Protein AF-A0A925V214-F1 (afdb_monomer_lite)

Radius of gyration: 22.34 Å; chains: 1; bounding box: 70×52×56 Å

Sequence (332 aa):
MLALADVALADAARIIARREQAYRYPAAQTHGGGLTPETALANGTTYPYRVHTKTHLLTYWHNRHDEVAVILAGGVPQDPGRVSIRDAIAAIGEPLTIGWPLLEPLSGVVTIAGVGVLEPPATDFALDDARGTFDVTGLLTAGDRDIAVSGTIARTDVRATTARAGLTLVEPANPTAQGVLASVFPALEWGLLLEPDAEQGTLVLAHDLDEDAVVDHDAVTRTELVADGDTFTSSAVTFDIPVALASGGAPVAVTLRDVVFSGAVVAGGFDTAVDASGAIELVDLVDALQVLAGFDEDGALAALAGLLEFDPDAPPDTVPFVASFATEAAGG

Secondary structure (DSSP, 8-state):
-HHHHHHHHHHHHHHHHHHHHT----S------SSSGGG----TTTTTSGGG-HHHHHHHHHHHHHHHHHHHTT--SS-TT--EEE--EE-TTPPEEEE--S-SSEEEEEEETTTEEE-TT--EE--TT--EEEEEEEEEEETTEEEEEEEEEEE-S-EEEE-GGGEEEEESS-HHHHHHHHHHPPEEEEEEEE-TT-SEEEEEEEEETTSSS---GGG-EEEEEEEETTEEEEPPEEEEEEEEE-TTSPEEEEEEEEEEEEEEEETTEEEEEEEEEEEEEHHHHHHHHHHHH---HHHHHHHHHHHHT--TTS--SEEEEEEEEE-EEPP-

pLDDT: mean 78.37, std 21.29, range [30.45, 98.31]

Structure (mmCIF, N/CA/C/O backbone):
data_AF-A0A925V214-F1
#
_entry.id   AF-A0A925V214-F1
#
loop_
_atom_site.group_PDB
_atom_site.id
_atom_site.type_symbol
_atom_site.label_atom_id
_atom_site.label_alt_id
_atom_site.label_comp_id
_atom_site.label_asym_id
_atom_site.label_entity_id
_atom_site.label_seq_id
_atom_site.pdbx_PDB_ins_code
_atom_site.Cartn_x
_atom_site.Cartn_y
_atom_site.Cartn_z
_atom_site.occupancy
_atom_site.B_iso_or_equiv
_atom_site.auth_seq_id
_atom_site.auth_comp_id
_atom_site.auth_asym_id
_atom_site.auth_atom_id
_atom_site.pdbx_PDB_model_num
ATOM 1 N N . MET A 1 1 ? 15.414 16.385 24.375 1.00 39.94 1 MET A N 1
ATOM 2 C CA . MET A 1 1 ? 16.157 16.508 23.102 1.00 39.94 1 MET A CA 1
ATOM 3 C C . MET A 1 1 ? 17.093 15.323 22.890 1.00 39.94 1 MET A C 1
ATOM 5 O O . MET A 1 1 ? 16.793 14.529 22.020 1.00 39.94 1 MET A O 1
ATOM 9 N N . LEU A 1 2 ? 18.125 15.117 23.723 1.00 41.16 2 LEU A N 1
ATOM 10 C CA . LEU A 1 2 ? 19.043 13.967 23.580 1.00 41.16 2 LEU A CA 1
ATOM 11 C C . LEU A 1 2 ? 18.343 12.599 23.697 1.00 41.16 2 LEU A C 1
ATOM 13 O O . LEU A 1 2 ? 18.563 11.742 22.861 1.00 41.16 2 LEU A O 1
ATOM 17 N N . ALA A 1 3 ? 17.404 12.441 24.635 1.00 39.81 3 ALA A N 1
ATOM 18 C CA . ALA A 1 3 ? 16.694 11.170 24.819 1.00 39.81 3 ALA A CA 1
ATOM 19 C C . ALA A 1 3 ? 15.836 10.734 23.609 1.00 39.81 3 ALA A C 1
ATOM 21 O O . ALA A 1 3 ? 15.737 9.546 23.338 1.00 39.81 3 ALA A O 1
ATOM 22 N N . LEU A 1 4 ? 15.237 11.676 22.867 1.00 39.50 4 LEU A N 1
ATOM 23 C CA . LEU A 1 4 ? 14.477 11.360 21.645 1.00 39.50 4 LEU A CA 1
ATOM 24 C C . LEU A 1 4 ? 15.415 10.993 20.489 1.00 39.50 4 LEU A C 1
ATOM 26 O O . LEU A 1 4 ? 15.114 10.088 19.718 1.00 39.50 4 LEU A O 1
ATOM 30 N N . ALA A 1 5 ? 16.569 11.661 20.406 1.00 37.03 5 ALA A N 1
ATOM 31 C CA . ALA A 1 5 ? 17.608 11.318 19.443 1.00 37.03 5 ALA A CA 1
ATOM 32 C C . ALA A 1 5 ? 18.195 9.924 19.722 1.00 37.03 5 ALA A C 1
ATOM 34 O O . ALA A 1 5 ? 18.394 9.158 18.787 1.00 37.03 5 ALA A O 1
ATOM 35 N N . ASP A 1 6 ? 18.404 9.560 20.989 1.00 42.91 6 ASP A N 1
ATOM 36 C CA . ASP A 1 6 ? 18.923 8.242 21.371 1.00 42.91 6 ASP A CA 1
ATOM 37 C C . ASP A 1 6 ? 17.940 7.109 21.025 1.00 42.91 6 ASP A C 1
ATOM 39 O O . ASP A 1 6 ? 18.362 6.070 20.519 1.00 42.91 6 ASP A O 1
ATOM 43 N N . VAL A 1 7 ? 16.632 7.319 21.232 1.00 47.59 7 VAL A N 1
ATOM 44 C CA . VAL A 1 7 ? 15.584 6.359 20.830 1.00 47.59 7 VAL A CA 1
ATOM 45 C C . VAL A 1 7 ? 15.541 6.210 19.308 1.00 47.59 7 VAL A C 1
ATOM 47 O O . VAL A 1 7 ? 15.623 5.093 18.803 1.00 47.59 7 VAL A O 1
ATOM 50 N N . ALA A 1 8 ? 15.521 7.323 18.568 1.00 43.16 8 ALA A N 1
ATOM 51 C CA . ALA A 1 8 ? 15.517 7.295 17.105 1.00 43.16 8 ALA A CA 1
ATOM 52 C C . ALA A 1 8 ? 16.777 6.625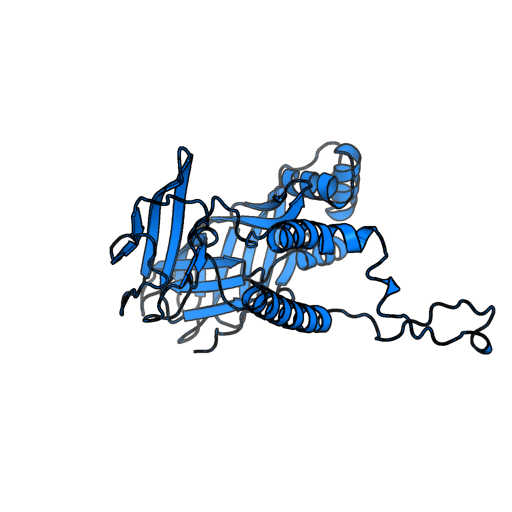 16.521 1.00 43.16 8 ALA A C 1
ATOM 54 O O . ALA A 1 8 ? 16.699 5.904 15.527 1.00 43.16 8 ALA A O 1
ATOM 55 N N . LEU A 1 9 ? 17.945 6.828 17.144 1.00 44.28 9 LEU A N 1
ATOM 56 C CA . LEU A 1 9 ? 19.197 6.177 16.748 1.00 44.28 9 LEU A CA 1
ATOM 57 C C . LEU A 1 9 ? 19.192 4.674 17.053 1.00 44.28 9 LEU A C 1
ATOM 59 O O . LEU A 1 9 ? 19.717 3.895 16.255 1.00 44.28 9 LEU A O 1
ATOM 63 N N . ALA A 1 10 ? 18.598 4.258 18.172 1.00 49.59 10 ALA A N 1
ATOM 64 C CA . ALA A 1 10 ? 18.459 2.847 18.516 1.00 49.59 10 ALA A CA 1
ATOM 65 C C . ALA A 1 10 ? 17.522 2.113 17.541 1.00 49.59 10 ALA A C 1
ATOM 67 O O . ALA A 1 10 ? 17.873 1.036 17.051 1.00 49.59 10 ALA A O 1
ATOM 68 N N . ASP A 1 11 ? 16.384 2.719 17.192 1.00 47.94 11 ASP A N 1
ATOM 69 C CA . ASP A 1 11 ? 15.467 2.168 16.190 1.00 47.94 11 ASP A CA 1
ATOM 70 C C . ASP A 1 11 ? 16.099 2.125 14.801 1.00 47.94 11 ASP A C 1
ATOM 72 O O . ASP A 1 11 ? 16.040 1.100 14.119 1.00 47.94 11 ASP A O 1
ATOM 76 N N . ALA A 1 12 ? 16.810 3.187 14.412 1.00 45.34 12 ALA A N 1
ATOM 77 C CA . ALA A 1 12 ? 17.571 3.194 13.173 1.00 45.34 12 ALA A CA 1
ATOM 78 C C . ALA A 1 1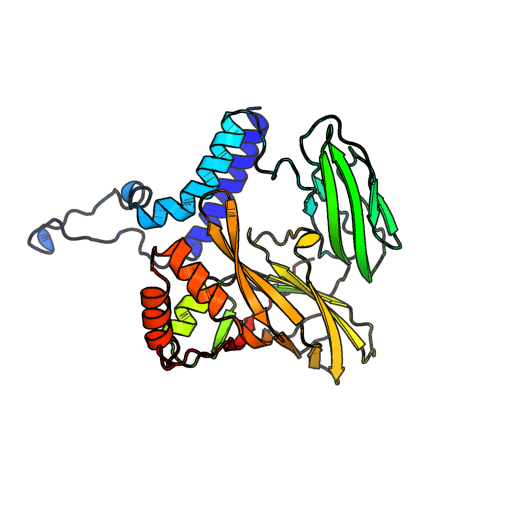2 ? 18.592 2.047 13.136 1.00 45.34 12 ALA A C 1
ATOM 80 O O . ALA A 1 12 ? 18.639 1.317 12.151 1.00 45.34 12 ALA A O 1
ATOM 81 N N . ALA A 1 13 ? 19.369 1.836 14.202 1.00 50.00 13 ALA A N 1
ATOM 82 C CA . ALA A 1 13 ? 20.354 0.757 14.261 1.00 50.00 13 ALA A CA 1
ATOM 83 C C . ALA A 1 13 ? 19.715 -0.637 14.123 1.00 50.00 13 ALA A C 1
ATOM 85 O O . ALA A 1 13 ? 20.268 -1.498 13.435 1.00 50.00 13 ALA A O 1
ATOM 86 N N . ARG A 1 14 ? 18.536 -0.851 14.722 1.00 55.69 14 ARG A N 1
ATOM 87 C CA . ARG A 1 14 ? 17.768 -2.101 14.607 1.00 55.69 14 ARG A CA 1
ATOM 88 C C . ARG A 1 14 ? 17.299 -2.350 13.171 1.00 55.69 14 ARG A C 1
ATOM 90 O O . ARG A 1 14 ? 17.520 -3.441 12.646 1.00 55.69 14 ARG A O 1
ATOM 97 N N . ILE A 1 15 ? 16.721 -1.337 12.524 1.00 50.56 15 ILE A N 1
ATOM 98 C CA . ILE A 1 15 ? 16.258 -1.409 11.127 1.00 50.56 15 ILE A CA 1
ATOM 99 C C . ILE A 1 15 ? 17.433 -1.693 10.182 1.00 50.56 15 ILE A C 1
ATOM 101 O O . ILE A 1 15 ? 17.327 -2.543 9.298 1.00 50.56 15 ILE A O 1
ATOM 105 N N . ILE A 1 16 ? 18.574 -1.025 10.389 1.00 53.53 16 ILE A N 1
ATOM 106 C CA . ILE A 1 16 ? 19.794 -1.225 9.591 1.00 53.53 16 ILE A CA 1
ATOM 107 C C . ILE A 1 16 ? 20.287 -2.663 9.719 1.00 53.53 16 ILE A C 1
ATOM 109 O O . ILE A 1 16 ? 20.445 -3.344 8.709 1.00 53.53 16 ILE A O 1
ATOM 113 N N . ALA A 1 17 ? 20.472 -3.144 10.950 1.00 58.28 17 ALA A N 1
ATOM 114 C CA . ALA A 1 17 ? 20.968 -4.493 11.199 1.00 58.28 17 ALA A CA 1
ATOM 115 C C . ALA A 1 17 ? 20.050 -5.571 10.603 1.00 58.28 17 ALA A C 1
ATOM 117 O O . ALA A 1 17 ? 20.540 -6.601 10.143 1.00 58.28 17 ALA A O 1
ATOM 118 N N . ARG A 1 18 ? 18.729 -5.343 10.587 1.00 63.19 18 ARG A N 1
ATOM 119 C CA . ARG A 1 18 ? 17.762 -6.240 9.940 1.00 63.19 18 ARG A CA 1
ATOM 120 C C . ARG A 1 18 ? 17.903 -6.206 8.416 1.00 63.19 18 ARG A C 1
ATOM 122 O O . ARG A 1 18 ? 18.069 -7.256 7.805 1.00 63.19 18 ARG A O 1
ATOM 129 N N . ARG A 1 19 ? 17.912 -5.016 7.802 1.00 54.38 19 ARG A N 1
ATOM 130 C CA . ARG A 1 19 ? 18.049 -4.862 6.340 1.00 54.38 19 ARG A CA 1
ATOM 131 C C . ARG A 1 19 ? 19.375 -5.425 5.824 1.00 54.38 19 ARG A C 1
ATOM 133 O O . ARG A 1 19 ? 19.398 -6.040 4.763 1.00 54.38 19 ARG A O 1
ATOM 140 N N . GLU A 1 20 ? 20.460 -5.291 6.587 1.00 57.00 20 GLU A N 1
ATOM 141 C CA . GLU A 1 20 ? 21.775 -5.856 6.254 1.00 57.00 20 GLU A CA 1
ATOM 142 C C . GLU A 1 20 ? 21.790 -7.395 6.200 1.00 57.00 20 GLU A C 1
ATOM 144 O O . GLU A 1 20 ? 22.576 -7.958 5.438 1.00 57.00 20 GLU A O 1
ATOM 149 N N . GLN A 1 21 ? 20.894 -8.095 6.911 1.00 56.28 21 GLN A N 1
ATOM 150 C CA . GLN A 1 21 ? 20.797 -9.564 6.844 1.00 56.28 21 GLN A CA 1
ATOM 151 C C . GLN A 1 21 ? 20.312 -10.071 5.478 1.00 56.28 21 GLN A C 1
ATOM 153 O O . GLN A 1 21 ? 20.631 -11.196 5.095 1.00 56.28 21 GLN A O 1
ATOM 158 N N . ALA A 1 22 ? 19.590 -9.243 4.718 1.00 51.91 22 ALA A N 1
ATOM 159 C CA . ALA A 1 22 ? 19.111 -9.581 3.379 1.00 51.91 22 ALA A CA 1
ATOM 160 C C . ALA A 1 22 ? 20.175 -9.377 2.277 1.00 51.91 22 ALA A C 1
ATOM 162 O O . ALA A 1 22 ? 19.995 -9.835 1.144 1.00 51.91 22 ALA A O 1
ATOM 163 N N . TYR A 1 23 ? 21.304 -8.718 2.574 1.00 48.12 23 TYR A N 1
ATOM 164 C CA . TYR A 1 23 ? 22.332 -8.418 1.574 1.00 48.12 23 TYR A CA 1
ATOM 165 C C . TYR A 1 23 ? 23.284 -9.601 1.328 1.00 48.12 23 TYR A C 1
ATOM 167 O O . TYR A 1 23 ? 23.986 -10.080 2.214 1.00 48.12 23 TYR A O 1
ATOM 175 N N . ARG A 1 24 ? 23.392 -10.029 0.063 1.00 45.22 24 ARG A N 1
ATOM 176 C CA . ARG A 1 24 ? 24.237 -11.155 -0.392 1.00 45.22 24 ARG A CA 1
ATOM 177 C C . ARG A 1 24 ? 25.705 -10.792 -0.682 1.00 45.22 24 ARG A C 1
ATOM 179 O O . ARG A 1 24 ? 26.324 -11.416 -1.546 1.00 45.22 24 ARG A O 1
ATOM 186 N N . TYR A 1 25 ? 26.291 -9.797 -0.016 1.00 43.34 25 TYR A N 1
ATOM 187 C CA . TYR A 1 25 ? 27.726 -9.525 -0.182 1.00 43.34 25 TYR A CA 1
ATOM 188 C C . TYR A 1 25 ? 28.539 -10.185 0.937 1.00 43.34 25 TYR A C 1
ATOM 190 O O . TYR A 1 25 ? 28.227 -9.992 2.110 1.00 43.34 25 TYR A O 1
ATOM 198 N N . PRO A 1 26 ? 29.601 -10.950 0.615 1.00 44.16 26 PRO A N 1
ATOM 199 C CA . PRO A 1 26 ? 30.479 -11.492 1.642 1.00 44.16 26 PRO A CA 1
ATOM 200 C C . PRO A 1 26 ? 31.115 -10.341 2.430 1.00 44.16 26 PRO A C 1
ATOM 202 O O . PRO A 1 26 ? 31.558 -9.354 1.840 1.00 44.16 26 PRO A O 1
ATOM 205 N N . ALA A 1 27 ? 31.200 -10.492 3.757 1.00 46.53 27 ALA A N 1
ATOM 206 C CA . ALA A 1 27 ? 31.734 -9.490 4.693 1.00 46.53 27 ALA A CA 1
ATOM 207 C C . ALA A 1 27 ? 33.147 -8.974 4.328 1.00 46.53 27 ALA A C 1
ATOM 209 O O . ALA A 1 27 ? 33.573 -7.903 4.763 1.00 46.53 27 ALA A O 1
ATOM 210 N N . ALA A 1 28 ? 33.865 -9.714 3.481 1.00 47.88 28 ALA A N 1
ATOM 211 C CA . ALA A 1 28 ? 35.065 -9.269 2.799 1.00 47.88 28 ALA A CA 1
ATOM 212 C C . ALA A 1 28 ? 34.958 -9.600 1.302 1.00 47.88 28 ALA A C 1
ATOM 214 O O . ALA A 1 28 ? 34.911 -10.768 0.919 1.00 47.88 28 ALA A O 1
ATOM 215 N N . GLN A 1 29 ? 34.964 -8.577 0.447 1.00 40.66 29 GLN A N 1
ATOM 216 C CA . GLN A 1 29 ? 35.312 -8.750 -0.962 1.00 40.66 29 GLN A CA 1
ATOM 217 C C . GLN A 1 29 ? 36.795 -8.434 -1.136 1.00 40.66 29 GLN A C 1
ATOM 219 O O . GLN A 1 29 ? 37.241 -7.312 -0.887 1.00 40.66 29 GLN A O 1
ATOM 224 N N . THR A 1 30 ? 37.570 -9.416 -1.587 1.00 42.47 30 THR A N 1
ATOM 225 C CA . THR A 1 30 ? 38.938 -9.217 -2.067 1.00 42.47 30 THR A CA 1
ATOM 226 C C . THR A 1 30 ? 38.886 -8.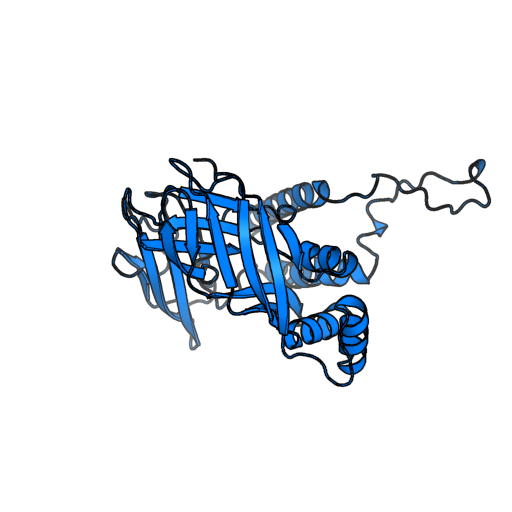498 -3.416 1.00 42.47 30 THR A C 1
ATOM 228 O O . THR A 1 30 ? 38.917 -9.118 -4.474 1.00 42.47 30 THR A O 1
ATOM 231 N N . HIS A 1 31 ? 38.800 -7.167 -3.404 1.00 43.09 31 HIS A N 1
ATOM 232 C CA . HIS A 1 31 ? 39.156 -6.384 -4.585 1.00 43.09 31 HIS A CA 1
ATOM 233 C C . HIS A 1 31 ? 40.680 -6.259 -4.644 1.00 43.09 31 HIS A C 1
ATOM 235 O O . HIS A 1 31 ? 41.311 -5.670 -3.766 1.00 43.09 31 HIS A O 1
ATOM 241 N N . GLY A 1 32 ? 41.271 -6.888 -5.660 1.00 36.91 32 GLY A N 1
ATOM 242 C CA . GLY A 1 32 ? 42.713 -6.958 -5.865 1.00 36.91 32 GLY A CA 1
ATOM 243 C C . GLY A 1 32 ? 43.321 -5.593 -6.174 1.00 36.91 32 GLY A C 1
ATOM 244 O O . GLY A 1 32 ? 43.253 -5.118 -7.300 1.00 36.91 32 GLY A O 1
ATOM 245 N N . GLY A 1 33 ? 43.957 -4.991 -5.170 1.00 40.12 33 GLY A N 1
ATOM 246 C CA . GLY A 1 33 ? 44.972 -3.947 -5.349 1.00 40.12 33 GLY A CA 1
ATOM 247 C C . GLY A 1 33 ? 46.401 -4.503 -5.458 1.00 40.12 33 GLY A C 1
ATOM 248 O O . GLY A 1 33 ? 47.351 -3.731 -5.535 1.00 40.12 33 GLY A O 1
ATOM 249 N N . GLY A 1 34 ? 46.562 -5.830 -5.433 1.00 40.34 34 GLY A N 1
ATOM 250 C CA . GLY A 1 34 ? 47.827 -6.523 -5.672 1.00 40.34 34 GLY A CA 1
ATOM 251 C C . GLY A 1 34 ? 47.849 -7.115 -7.076 1.00 40.34 34 GLY A C 1
ATOM 252 O O . GLY A 1 34 ? 46.845 -7.652 -7.537 1.00 40.34 34 GLY A O 1
ATOM 253 N N . LEU A 1 35 ? 48.990 -7.023 -7.760 1.00 39.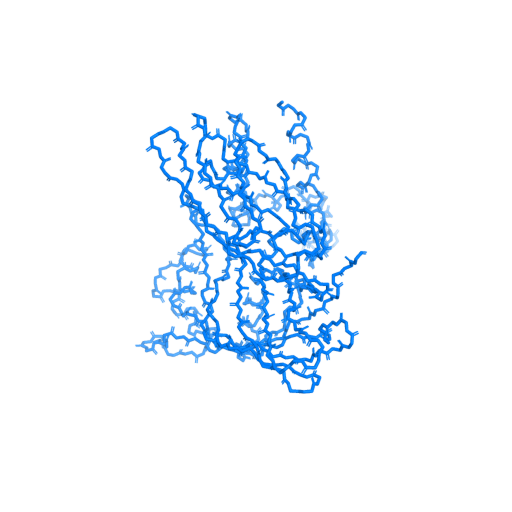84 35 LEU A N 1
ATOM 254 C CA . LEU A 1 35 ? 49.174 -7.521 -9.131 1.00 39.84 35 LEU A CA 1
ATOM 255 C C . LEU A 1 35 ? 49.036 -9.058 -9.253 1.00 39.84 35 LEU A C 1
ATOM 257 O O . LEU A 1 35 ? 49.013 -9.568 -10.370 1.00 39.84 35 LEU A O 1
ATOM 261 N N . THR A 1 36 ? 48.926 -9.796 -8.138 1.00 45.31 36 THR A N 1
ATOM 262 C CA . THR A 1 36 ? 48.698 -11.253 -8.074 1.00 45.31 36 THR A CA 1
ATOM 263 C C . THR A 1 36 ? 47.850 -11.654 -6.848 1.00 45.31 36 THR A C 1
ATOM 265 O O . THR A 1 36 ? 47.784 -10.886 -5.882 1.00 45.31 36 THR A O 1
ATOM 268 N N . PRO A 1 37 ? 47.245 -12.864 -6.815 1.00 49.41 37 PRO A N 1
ATOM 269 C CA . PRO A 1 37 ? 46.537 -13.385 -5.638 1.00 49.41 37 PRO A CA 1
ATOM 270 C C . PRO A 1 37 ? 47.385 -13.422 -4.357 1.00 49.41 37 PRO A C 1
ATOM 272 O O . PRO A 1 37 ? 46.853 -13.204 -3.273 1.00 49.41 37 PRO A O 1
ATOM 275 N N . GLU A 1 38 ? 48.701 -13.636 -4.462 1.00 51.91 38 GLU A N 1
ATOM 276 C CA . GLU A 1 38 ? 49.612 -13.651 -3.306 1.00 51.91 38 GLU A CA 1
ATOM 277 C C . GLU A 1 38 ? 49.985 -12.247 -2.798 1.00 51.91 38 GLU A C 1
ATOM 279 O O . GLU A 1 38 ? 50.511 -12.113 -1.695 1.00 51.91 38 GLU A O 1
ATOM 284 N N . THR A 1 39 ? 49.727 -11.197 -3.587 1.00 45.44 39 THR A N 1
ATOM 285 C CA . THR A 1 39 ? 50.001 -9.790 -3.229 1.00 45.44 39 THR A CA 1
ATOM 286 C C . THR A 1 39 ? 48.734 -9.001 -2.892 1.00 45.44 39 THR A C 1
ATOM 288 O O . THR A 1 39 ? 48.806 -7.810 -2.584 1.00 45.44 39 THR A O 1
ATOM 291 N N . ALA A 1 40 ? 47.569 -9.652 -2.920 1.00 45.88 40 ALA A N 1
ATOM 292 C CA . ALA A 1 40 ? 46.310 -9.059 -2.499 1.00 45.88 40 ALA A CA 1
ATOM 293 C C . ALA A 1 40 ? 46.288 -8.883 -0.970 1.00 45.88 40 ALA A C 1
ATOM 295 O O . ALA A 1 40 ? 46.300 -9.851 -0.211 1.00 45.88 40 ALA A O 1
ATOM 296 N N . LEU A 1 41 ? 46.236 -7.634 -0.506 1.00 43.78 41 LEU A N 1
ATOM 297 C CA . LEU A 1 41 ? 45.986 -7.327 0.900 1.00 43.78 41 LEU A CA 1
ATOM 298 C C . LEU A 1 41 ? 44.491 -7.477 1.198 1.00 43.78 41 LEU A C 1
ATOM 300 O O . LEU A 1 41 ? 43.652 -6.946 0.469 1.00 43.78 41 LEU A O 1
ATOM 304 N N . ALA A 1 42 ? 44.160 -8.168 2.291 1.00 43.34 42 ALA A N 1
ATOM 305 C CA . ALA A 1 42 ? 42.801 -8.189 2.813 1.00 43.34 42 ALA A CA 1
ATOM 306 C C . ALA A 1 42 ? 42.403 -6.757 3.190 1.00 43.34 42 ALA A C 1
ATOM 308 O O . ALA A 1 42 ? 42.988 -6.150 4.090 1.00 43.34 42 ALA A O 1
ATOM 309 N N . ASN A 1 43 ? 41.432 -6.196 2.474 1.00 41.59 43 ASN A N 1
ATOM 310 C CA . ASN A 1 43 ? 40.949 -4.867 2.780 1.00 41.59 43 ASN A CA 1
ATOM 311 C C . ASN A 1 43 ? 40.072 -4.931 4.041 1.00 41.59 43 ASN A C 1
ATOM 313 O O . ASN A 1 43 ? 38.929 -5.365 3.978 1.00 41.59 43 ASN A O 1
ATOM 317 N N . GLY A 1 44 ? 40.597 -4.481 5.182 1.00 40.34 44 GLY A N 1
ATOM 318 C CA . GLY A 1 44 ? 39.833 -4.333 6.427 1.00 40.34 44 GLY A CA 1
ATOM 319 C C . GLY A 1 44 ? 38.808 -3.189 6.406 1.00 40.34 44 GLY A C 1
ATOM 320 O O . GLY A 1 44 ? 38.229 -2.879 7.441 1.00 40.34 44 GLY A O 1
ATOM 321 N N . THR A 1 45 ? 38.597 -2.528 5.261 1.00 38.50 45 THR A N 1
ATOM 322 C CA . THR A 1 45 ? 37.695 -1.371 5.123 1.00 38.50 45 THR A CA 1
ATOM 323 C C . THR A 1 45 ? 36.400 -1.682 4.370 1.00 38.50 45 THR A C 1
ATOM 325 O O . THR A 1 45 ? 35.756 -0.772 3.849 1.00 38.50 45 THR A O 1
ATOM 328 N N . THR A 1 46 ? 35.947 -2.940 4.349 1.00 40.75 46 THR A N 1
ATOM 329 C CA . THR A 1 46 ? 34.675 -3.318 3.702 1.00 40.75 46 THR A CA 1
ATOM 330 C C . THR A 1 46 ? 33.414 -2.703 4.327 1.00 40.75 46 THR A C 1
ATOM 332 O O . THR A 1 46 ? 32.330 -3.034 3.866 1.00 40.75 46 THR A O 1
ATOM 335 N N . TYR A 1 47 ? 33.522 -1.797 5.310 1.00 41.47 47 TYR A N 1
ATOM 336 C CA . TYR A 1 47 ? 32.363 -1.130 5.917 1.00 41.47 47 TYR A CA 1
ATOM 337 C C . TYR A 1 47 ? 32.381 0.412 5.991 1.00 41.47 47 TYR A C 1
ATOM 339 O O . TYR A 1 47 ? 31.290 0.970 5.962 1.00 41.47 47 TYR A O 1
ATOM 347 N N . PRO A 1 48 ? 33.506 1.165 5.946 1.00 37.72 48 PRO A N 1
ATOM 348 C CA . PRO A 1 48 ? 33.389 2.629 5.842 1.00 37.72 48 PRO A CA 1
ATOM 349 C C . PRO A 1 48 ? 33.293 3.162 4.403 1.00 37.72 48 PRO A C 1
ATOM 351 O O . PRO A 1 48 ? 32.806 4.267 4.203 1.00 37.72 48 PRO A O 1
ATOM 354 N N . TYR A 1 49 ? 33.756 2.429 3.378 1.00 31.69 49 TYR A N 1
ATOM 355 C CA . TYR A 1 49 ? 33.875 3.012 2.025 1.00 31.69 49 TYR A CA 1
ATOM 356 C C . TYR A 1 49 ? 32.619 2.863 1.146 1.00 31.69 49 TYR A C 1
ATOM 358 O O . TYR A 1 49 ? 32.434 3.632 0.205 1.00 31.69 49 TYR A O 1
ATOM 366 N N . ARG A 1 50 ? 31.713 1.920 1.445 1.00 42.00 50 ARG A N 1
ATOM 367 C CA . ARG A 1 50 ? 30.434 1.780 0.708 1.00 42.00 50 ARG A CA 1
ATOM 368 C C . ARG A 1 50 ? 29.376 2.788 1.144 1.00 42.00 50 ARG A C 1
ATOM 370 O O . ARG A 1 50 ? 28.569 3.209 0.322 1.00 42.00 50 ARG A O 1
ATOM 377 N N . VAL A 1 51 ? 29.514 3.309 2.362 1.00 37.56 51 VAL A N 1
ATOM 378 C CA . VAL A 1 51 ? 28.890 4.568 2.787 1.00 37.56 51 VAL A CA 1
ATOM 379 C C . VAL A 1 51 ? 29.507 5.768 2.044 1.00 37.56 51 VAL A C 1
ATOM 381 O O . VAL A 1 51 ? 29.157 6.891 2.334 1.00 37.56 51 VAL A O 1
ATOM 384 N N . HIS A 1 52 ? 30.414 5.599 1.070 1.00 36.16 52 HIS A N 1
ATOM 385 C CA . HIS A 1 52 ? 30.975 6.704 0.277 1.00 36.16 52 HIS A CA 1
ATOM 386 C C . HIS A 1 52 ? 30.871 6.531 -1.246 1.00 36.16 52 HIS A C 1
ATOM 388 O O . HIS A 1 52 ? 31.239 7.441 -1.995 1.00 36.16 52 HIS A O 1
ATOM 394 N N . THR A 1 53 ? 30.306 5.426 -1.745 1.00 35.06 53 THR A N 1
ATOM 395 C CA . THR A 1 53 ? 29.982 5.299 -3.173 1.00 35.06 53 THR A CA 1
ATOM 396 C C . THR A 1 53 ? 28.719 6.096 -3.494 1.00 35.06 53 THR A C 1
ATOM 398 O O . THR A 1 53 ? 27.609 5.718 -3.123 1.00 35.06 53 THR A O 1
ATOM 401 N N . LYS A 1 54 ? 28.934 7.228 -4.176 1.00 33.66 54 LYS A N 1
ATOM 402 C CA . LYS A 1 54 ? 27.994 8.338 -4.410 1.00 33.66 54 LYS A CA 1
ATOM 403 C C . LYS A 1 54 ? 26.578 7.935 -4.837 1.00 33.66 54 LYS A C 1
ATOM 405 O O . LYS A 1 54 ? 25.641 8.583 -4.403 1.00 33.66 54 LYS A O 1
ATOM 410 N N . THR A 1 55 ? 26.401 6.874 -5.618 1.00 37.59 55 THR A N 1
ATOM 411 C CA . THR A 1 55 ? 25.079 6.486 -6.141 1.00 37.59 55 THR A CA 1
ATOM 412 C C . THR A 1 55 ? 24.203 5.772 -5.105 1.00 37.59 55 THR A C 1
ATOM 414 O O . THR A 1 55 ? 23.000 5.977 -5.080 1.00 37.59 55 THR A O 1
ATOM 417 N N . HIS A 1 56 ? 24.801 4.979 -4.209 1.00 40.03 56 HIS A N 1
ATOM 418 C CA . HIS A 1 56 ? 24.076 4.263 -3.146 1.00 40.03 56 HIS A CA 1
ATOM 419 C C . HIS A 1 56 ? 23.881 5.135 -1.895 1.00 40.03 56 HIS A C 1
ATOM 421 O O . HIS A 1 56 ? 22.893 5.020 -1.177 1.00 40.03 56 HIS A O 1
ATOM 427 N N . LEU A 1 57 ? 24.816 6.064 -1.672 1.00 39.94 57 LEU A N 1
ATOM 428 C CA . LEU A 1 57 ? 24.705 7.114 -0.666 1.00 39.94 57 LEU A CA 1
ATOM 429 C C . LEU A 1 57 ? 23.539 8.071 -0.923 1.00 39.94 57 LEU A C 1
ATOM 431 O O . LEU A 1 57 ? 22.917 8.509 0.033 1.00 39.94 57 LEU A O 1
ATOM 435 N N . LEU A 1 58 ? 23.273 8.440 -2.179 1.00 37.38 58 LEU A N 1
ATOM 436 C CA . LEU A 1 58 ? 22.284 9.475 -2.483 1.00 37.38 58 LEU A CA 1
ATOM 437 C C . LEU A 1 58 ? 20.873 9.045 -2.075 1.00 37.38 58 LEU A C 1
ATOM 439 O O . LEU A 1 58 ? 20.213 9.805 -1.386 1.00 37.38 58 LEU A O 1
ATOM 443 N N . THR A 1 59 ? 20.439 7.824 -2.384 1.00 39.53 59 THR A N 1
ATOM 444 C CA . THR A 1 59 ? 19.113 7.329 -1.969 1.00 39.53 59 THR A CA 1
ATOM 445 C C . THR A 1 59 ? 19.043 6.983 -0.482 1.00 39.53 59 THR A C 1
ATOM 447 O O . THR A 1 59 ? 18.041 7.269 0.165 1.00 39.53 59 THR A O 1
ATOM 450 N N . TYR A 1 60 ? 20.111 6.419 0.093 1.00 39.34 60 TYR A N 1
ATOM 451 C CA . TYR A 1 60 ? 20.130 6.022 1.506 1.00 39.34 60 TYR A CA 1
ATOM 452 C C . TYR A 1 60 ? 20.270 7.208 2.475 1.00 39.34 60 TYR A C 1
ATOM 454 O O . TYR A 1 60 ? 19.727 7.179 3.580 1.00 39.34 60 TYR A O 1
ATOM 462 N N . TRP A 1 61 ? 21.001 8.255 2.075 1.00 37.56 61 TRP A N 1
ATOM 463 C CA . TRP A 1 61 ? 21.279 9.421 2.912 1.00 37.56 61 TRP A CA 1
ATOM 464 C C . TRP A 1 61 ? 20.537 10.689 2.524 1.00 37.56 61 TRP A C 1
ATOM 466 O O . TRP A 1 61 ? 20.558 11.579 3.356 1.00 37.56 61 TRP A O 1
ATOM 476 N N . HIS A 1 62 ? 19.882 10.843 1.365 1.00 39.34 62 HIS A N 1
ATOM 477 C CA . HIS A 1 62 ? 19.069 12.057 1.169 1.00 39.34 62 HIS A CA 1
ATOM 478 C C . HIS A 1 62 ? 17.897 12.102 2.143 1.00 39.34 62 HIS A C 1
ATOM 480 O O . HIS A 1 62 ? 17.807 13.045 2.922 1.00 39.34 62 HIS A O 1
ATOM 486 N N . ASN A 1 63 ? 17.101 11.031 2.199 1.00 40.88 63 ASN A N 1
ATOM 487 C CA . ASN A 1 63 ? 15.963 10.945 3.118 1.00 40.88 63 ASN A CA 1
ATOM 488 C C . ASN A 1 63 ? 16.422 11.113 4.570 1.00 40.88 63 ASN A C 1
ATOM 490 O O . ASN A 1 63 ? 15.907 11.947 5.303 1.00 40.88 63 ASN A O 1
ATOM 494 N N . ARG A 1 64 ? 17.503 10.423 4.950 1.00 46.03 64 ARG A N 1
ATOM 495 C CA . ARG A 1 64 ? 18.072 10.516 6.297 1.00 46.03 64 ARG A CA 1
ATOM 496 C C . ARG A 1 64 ? 18.769 11.841 6.579 1.00 46.03 64 ARG A C 1
ATOM 498 O O . ARG A 1 64 ? 18.738 12.249 7.721 1.00 46.03 64 ARG A O 1
ATOM 505 N N . HIS A 1 65 ? 19.435 12.506 5.635 1.00 41.69 65 HIS A N 1
ATOM 506 C CA . HIS A 1 65 ? 20.069 13.804 5.894 1.00 41.69 65 HIS A CA 1
ATOM 507 C C . HIS A 1 65 ? 19.036 14.903 6.023 1.00 41.69 65 HIS A C 1
ATOM 509 O O . HIS A 1 65 ? 19.259 15.789 6.833 1.00 41.69 65 HIS A O 1
ATOM 515 N N . ASP A 1 66 ? 17.931 14.838 5.287 1.00 43.62 66 ASP A N 1
ATOM 516 C CA . ASP A 1 66 ? 16.844 15.796 5.441 1.00 43.62 66 ASP A CA 1
ATOM 517 C C . ASP A 1 66 ? 16.097 15.526 6.757 1.00 43.62 66 ASP A C 1
ATOM 519 O O . ASP A 1 66 ? 15.919 16.445 7.551 1.00 43.62 66 ASP A O 1
ATOM 523 N N . GLU A 1 67 ? 15.817 14.263 7.097 1.00 41.59 67 GLU A N 1
ATOM 524 C CA . GLU A 1 67 ? 15.279 13.869 8.410 1.00 41.59 67 GLU A CA 1
ATOM 525 C C . GLU A 1 67 ? 16.229 14.214 9.571 1.00 41.59 67 GLU A C 1
ATOM 527 O O . GLU A 1 67 ? 15.800 14.730 10.599 1.00 41.59 67 GLU A O 1
ATOM 532 N N . VAL A 1 68 ? 17.534 13.968 9.428 1.00 40.75 68 VAL A N 1
ATOM 533 C CA . VAL A 1 68 ? 18.564 14.270 10.436 1.00 40.75 68 VAL A CA 1
ATOM 534 C C . VAL A 1 68 ? 18.834 15.768 10.498 1.00 40.75 68 VAL A C 1
ATOM 536 O O . VAL A 1 68 ? 19.063 16.272 11.588 1.00 40.75 68 VAL A O 1
ATOM 539 N N . ALA A 1 69 ? 18.773 16.514 9.396 1.00 43.34 69 ALA A N 1
ATOM 540 C CA . ALA A 1 69 ? 18.853 17.973 9.413 1.00 43.34 69 ALA A CA 1
ATOM 541 C C . ALA A 1 69 ? 17.627 18.573 10.108 1.00 43.34 69 ALA A C 1
ATOM 543 O O . ALA A 1 69 ? 17.786 19.492 10.909 1.00 43.34 69 ALA A O 1
ATOM 544 N N . VAL A 1 70 ? 16.436 18.009 9.882 1.00 41.38 70 VAL A N 1
ATOM 545 C CA . VAL A 1 70 ? 15.206 18.340 10.612 1.00 41.38 70 VAL A CA 1
ATOM 546 C C . VAL A 1 70 ? 15.370 18.015 12.100 1.00 41.38 70 VAL A C 1
ATOM 548 O O . VAL A 1 70 ? 15.160 18.903 12.920 1.00 41.38 70 VAL A O 1
ATOM 551 N N . ILE A 1 71 ? 15.855 16.823 12.471 1.00 41.41 71 ILE A N 1
ATOM 552 C CA . ILE A 1 71 ? 16.128 16.439 13.872 1.00 41.41 71 ILE A CA 1
ATOM 553 C C . ILE A 1 71 ? 17.174 17.349 14.533 1.00 41.41 71 ILE A C 1
ATOM 555 O O . ILE A 1 71 ? 16.979 17.824 15.653 1.00 41.41 71 ILE A O 1
ATOM 559 N N . LEU A 1 72 ? 18.296 17.609 13.860 1.00 36.59 72 LEU A N 1
ATOM 560 C CA . LEU A 1 72 ? 19.405 18.419 14.376 1.00 36.59 72 LEU A CA 1
ATOM 561 C C . LEU A 1 72 ? 19.050 19.911 14.459 1.00 36.59 72 LEU A C 1
ATOM 563 O O . LEU A 1 72 ? 19.626 20.621 15.283 1.00 36.59 72 LEU A O 1
ATOM 567 N N . ALA A 1 73 ? 18.084 20.379 13.664 1.00 40.38 73 ALA A N 1
ATOM 568 C CA . ALA A 1 73 ? 17.472 21.700 13.791 1.00 40.38 73 ALA A CA 1
ATOM 569 C C . ALA A 1 73 ? 16.377 21.767 14.878 1.00 40.38 73 ALA A C 1
ATOM 571 O O . ALA A 1 73 ? 15.800 22.832 15.095 1.00 40.38 73 ALA A O 1
ATOM 572 N N . GLY A 1 74 ? 16.106 20.662 15.586 1.00 30.45 74 GLY A N 1
ATOM 573 C CA . GLY A 1 74 ? 15.110 20.575 16.658 1.00 30.45 74 GLY A CA 1
ATOM 574 C C . GLY A 1 74 ? 13.706 20.147 16.213 1.00 30.45 74 GLY A C 1
ATOM 575 O O . GLY A 1 74 ? 12.788 20.192 17.029 1.00 30.45 74 GLY A O 1
ATOM 576 N N . GLY A 1 75 ? 13.528 19.744 14.955 1.00 32.84 75 GLY A N 1
ATOM 577 C CA . GLY A 1 75 ? 12.315 19.111 14.434 1.00 32.84 75 GLY A CA 1
ATOM 578 C C . GLY A 1 75 ? 12.265 17.600 14.698 1.00 32.84 75 GLY A C 1
ATOM 579 O O . GLY A 1 75 ? 13.170 17.018 15.288 1.00 32.84 75 GLY A O 1
ATOM 580 N N . VAL A 1 76 ? 11.190 16.946 14.264 1.00 40.44 76 VAL A N 1
ATOM 581 C CA . VAL A 1 76 ? 11.013 15.481 14.308 1.00 40.44 76 VAL A CA 1
ATOM 582 C C . VAL A 1 76 ? 10.753 15.002 12.874 1.00 40.44 76 VAL A C 1
ATOM 584 O O . VAL A 1 76 ? 10.155 15.769 12.123 1.00 40.44 76 VAL A O 1
ATOM 587 N N . PRO A 1 77 ? 11.153 13.775 12.474 1.00 45.75 77 PRO A N 1
ATOM 588 C CA . PRO A 1 77 ? 10.983 13.233 11.113 1.00 45.75 77 PRO A CA 1
ATOM 589 C C . PRO A 1 77 ? 9.538 12.995 10.656 1.00 45.75 77 PRO A C 1
ATOM 591 O O . PRO A 1 77 ? 9.312 12.227 9.728 1.00 45.75 77 PRO A O 1
ATOM 594 N N . GLN A 1 78 ? 8.546 13.582 11.319 1.00 50.62 78 GLN A N 1
ATOM 595 C CA . GLN A 1 78 ? 7.199 13.619 10.770 1.00 50.62 78 GLN A CA 1
ATOM 596 C C . GLN A 1 78 ? 7.155 14.747 9.746 1.00 50.62 78 GLN A C 1
ATOM 598 O O . GLN A 1 78 ? 7.704 15.821 10.003 1.00 50.62 78 GLN A O 1
ATOM 603 N N . ASP A 1 79 ? 6.497 14.527 8.605 1.00 55.97 79 ASP A N 1
ATOM 604 C CA . ASP A 1 79 ? 6.046 15.654 7.791 1.00 55.97 79 ASP A CA 1
ATOM 605 C C . ASP A 1 79 ? 5.306 16.600 8.750 1.00 55.97 79 ASP A C 1
ATOM 607 O O . ASP A 1 79 ? 4.308 16.188 9.353 1.00 55.97 79 ASP A O 1
ATOM 611 N N . PRO A 1 80 ? 5.799 17.835 8.966 1.00 53.84 80 PRO A N 1
ATOM 612 C CA . PRO A 1 80 ? 5.218 18.737 9.947 1.00 53.84 80 PRO A CA 1
ATOM 613 C C . PRO A 1 80 ? 3.742 19.033 9.653 1.00 53.84 80 PRO A C 1
ATOM 615 O O . PRO A 1 80 ? 3.075 19.591 10.511 1.00 53.84 80 PRO A O 1
ATOM 618 N N . GLY A 1 81 ? 3.215 18.669 8.478 1.00 65.44 81 GLY A N 1
ATOM 619 C CA . GLY A 1 81 ? 1.804 18.770 8.127 1.00 65.44 81 GLY A CA 1
ATOM 620 C C . GLY A 1 81 ? 0.993 17.468 8.131 1.00 65.44 81 GLY A C 1
ATOM 621 O O . GLY A 1 81 ? -0.117 17.524 7.611 1.00 65.44 81 GLY A O 1
ATOM 622 N N . ARG A 1 82 ? 1.475 16.326 8.650 1.00 78.62 82 ARG A N 1
ATOM 623 C CA . ARG A 1 82 ? 0.754 15.032 8.569 1.00 78.62 82 ARG A CA 1
ATOM 624 C C . ARG A 1 82 ? 0.393 14.451 9.939 1.00 78.62 82 ARG A C 1
ATOM 626 O O . ARG A 1 82 ? 1.193 14.470 10.869 1.00 78.62 82 ARG A O 1
ATOM 633 N N . VAL A 1 83 ? -0.822 13.909 10.042 1.00 85.94 83 VAL A N 1
ATOM 634 C CA . VAL A 1 83 ? -1.260 13.073 11.172 1.00 85.94 83 VAL A CA 1
ATOM 635 C C . VAL A 1 83 ? -0.859 11.632 10.891 1.00 85.94 83 VAL A C 1
ATOM 637 O O . VAL A 1 83 ? -1.154 11.115 9.819 1.00 85.94 83 VAL A O 1
ATOM 640 N N . SER A 1 84 ? -0.220 10.980 11.855 1.00 89.44 84 SER A N 1
ATOM 641 C CA . SER A 1 84 ? 0.085 9.549 11.820 1.00 89.44 84 SER A CA 1
ATOM 642 C C . SER A 1 84 ? -0.885 8.835 12.757 1.00 89.44 84 SER A C 1
ATOM 644 O O . SER A 1 84 ? -0.968 9.160 13.939 1.00 89.44 84 SER A O 1
ATOM 646 N N . ILE A 1 85 ? -1.655 7.894 12.220 1.00 93.25 85 ILE A N 1
ATOM 647 C CA . ILE A 1 85 ? -2.517 6.995 12.995 1.00 93.25 85 ILE A CA 1
ATOM 648 C C . ILE A 1 85 ? -2.034 5.602 12.637 1.00 93.25 85 ILE A C 1
ATOM 650 O O . ILE A 1 85 ? -2.325 5.112 11.545 1.00 93.25 85 ILE A O 1
ATOM 654 N N . ARG A 1 86 ? -1.222 5.041 13.526 1.00 93.12 86 ARG A N 1
ATOM 655 C CA . ARG A 1 86 ? -0.518 3.772 13.345 1.00 93.12 86 ARG A CA 1
ATOM 656 C C . ARG A 1 86 ? -1.357 2.611 13.850 1.00 93.12 86 ARG A C 1
ATOM 658 O O . ARG A 1 86 ? -2.419 2.814 14.440 1.00 93.12 86 ARG A O 1
ATOM 665 N N . ASP A 1 87 ? -0.861 1.400 13.611 1.00 93.81 87 ASP A N 1
ATOM 666 C CA . ASP A 1 87 ? -1.564 0.156 13.933 1.00 93.81 87 ASP A CA 1
ATOM 667 C C . ASP A 1 87 ? -2.902 0.093 13.176 1.00 93.81 87 ASP A C 1
ATOM 669 O O . ASP A 1 87 ? -3.942 -0.344 13.685 1.00 93.81 87 ASP A O 1
ATOM 673 N N . ALA A 1 88 ? -2.893 0.608 11.939 1.00 95.56 88 ALA A N 1
ATOM 674 C CA . ALA A 1 88 ? -4.094 0.730 11.134 1.00 95.56 88 ALA A CA 1
ATOM 675 C C . ALA A 1 88 ? -4.604 -0.629 10.644 1.00 95.56 88 ALA A C 1
ATOM 677 O O . ALA A 1 88 ? -5.802 -0.755 10.442 1.00 95.56 88 ALA A O 1
ATOM 678 N N . ILE A 1 89 ? -3.757 -1.657 10.536 1.00 96.69 89 ILE A N 1
ATOM 679 C CA . ILE A 1 89 ? -4.171 -3.058 10.377 1.00 96.69 89 ILE A CA 1
ATOM 680 C C . ILE A 1 89 ? -3.702 -3.817 11.620 1.00 96.69 89 ILE A C 1
ATOM 682 O O . ILE A 1 89 ? -2.517 -4.090 11.777 1.00 96.69 89 ILE A O 1
ATOM 686 N N . ALA A 1 90 ? -4.622 -4.144 12.526 1.00 95.38 90 ALA A N 1
ATOM 687 C CA . ALA A 1 90 ? -4.284 -4.793 13.795 1.00 95.38 90 ALA A CA 1
ATOM 688 C C . ALA A 1 90 ? -5.350 -5.809 14.228 1.00 95.38 90 ALA A C 1
ATOM 690 O O . ALA A 1 90 ? -6.437 -5.878 13.642 1.00 95.38 90 ALA A O 1
ATOM 691 N N . ALA A 1 91 ? -5.022 -6.604 15.250 1.00 94.12 91 ALA A N 1
ATOM 692 C CA . ALA A 1 91 ? -5.971 -7.516 15.881 1.00 94.12 91 ALA A CA 1
ATOM 693 C C . ALA A 1 91 ? -7.122 -6.747 16.547 1.00 94.12 91 ALA A C 1
ATOM 695 O O . ALA A 1 91 ? -7.013 -5.552 16.840 1.00 94.12 91 ALA A O 1
ATOM 696 N N . ILE A 1 92 ? -8.241 -7.431 16.778 1.00 94.69 92 ILE A N 1
ATOM 697 C CA . ILE A 1 92 ? -9.371 -6.848 17.509 1.00 94.69 92 ILE A CA 1
ATOM 698 C C . ILE A 1 92 ? -8.919 -6.521 18.944 1.00 94.69 92 ILE A C 1
ATOM 700 O O . ILE A 1 92 ? -8.180 -7.288 19.555 1.00 94.69 92 ILE A O 1
ATOM 704 N N . GLY A 1 93 ? -9.339 -5.370 19.479 1.00 93.06 93 GLY A N 1
ATOM 705 C CA . GLY A 1 93 ? -8.941 -4.909 20.815 1.00 93.06 93 GLY A CA 1
ATOM 706 C C . GLY A 1 93 ? -7.632 -4.116 20.876 1.00 93.06 93 GLY A C 1
ATOM 707 O O . GLY A 1 93 ? -7.414 -3.412 21.862 1.00 93.06 93 GLY A O 1
ATOM 708 N N . GLU A 1 94 ? -6.786 -4.162 19.841 1.00 93.38 94 GLU A N 1
ATOM 709 C CA . GLU A 1 94 ? -5.526 -3.407 19.830 1.00 93.38 94 GLU A CA 1
ATOM 710 C C . GLU A 1 94 ? -5.776 -1.895 19.629 1.00 93.38 94 GLU A C 1
ATOM 712 O O . GLU A 1 94 ? -6.484 -1.493 18.682 1.00 93.38 94 GLU A O 1
ATOM 717 N N . PRO A 1 95 ? -5.212 -1.032 20.500 1.00 94.00 95 PRO A N 1
ATOM 718 C CA . PRO A 1 95 ? -5.364 0.413 20.390 1.00 94.00 95 PRO A CA 1
ATOM 719 C C . PRO A 1 95 ? -4.605 0.963 19.177 1.00 94.00 95 PRO A C 1
ATOM 721 O O . PRO A 1 95 ? -3.699 0.334 18.642 1.00 94.00 95 PRO A O 1
ATOM 724 N N . LEU A 1 96 ? -4.979 2.164 18.744 1.00 94.88 96 LEU A N 1
ATOM 725 C CA . LEU A 1 96 ? -4.208 2.943 17.774 1.00 94.88 96 LEU A CA 1
ATOM 726 C C . LEU A 1 96 ? -3.149 3.760 18.497 1.00 94.88 96 LEU A C 1
ATOM 728 O O . LEU A 1 96 ? -3.436 4.333 19.550 1.00 94.88 96 LEU A O 1
ATOM 732 N N . THR A 1 97 ? -1.992 3.924 17.864 1.00 94.00 97 THR A N 1
ATOM 733 C CA . THR A 1 97 ? -1.003 4.929 18.262 1.00 94.00 97 THR A CA 1
ATOM 734 C C . THR A 1 97 ? -1.170 6.195 17.417 1.00 94.00 97 THR A C 1
ATOM 736 O O . THR A 1 97 ? -1.134 6.141 16.187 1.00 94.00 97 THR A O 1
ATOM 739 N N . ILE A 1 98 ? -1.330 7.352 18.066 1.00 93.31 98 ILE A N 1
ATOM 740 C CA . ILE A 1 98 ? -1.562 8.645 17.408 1.00 93.31 98 ILE A CA 1
ATOM 741 C C . ILE A 1 98 ? -0.310 9.526 17.487 1.00 93.31 98 ILE A C 1
ATOM 743 O O . ILE A 1 98 ? 0.187 9.850 18.567 1.00 93.31 98 ILE A O 1
ATOM 747 N N . GLY A 1 99 ? 0.167 9.975 16.329 1.00 89.44 99 GLY A N 1
ATOM 748 C CA . GLY A 1 99 ? 1.187 11.005 16.173 1.00 89.44 99 GLY A CA 1
ATOM 749 C C . GLY A 1 99 ? 0.598 12.264 15.539 1.00 89.44 99 GLY A C 1
ATOM 750 O O . GLY A 1 99 ? 0.174 12.242 14.384 1.00 89.44 99 GLY A O 1
ATOM 751 N N . TRP A 1 100 ? 0.591 13.371 16.279 1.00 88.50 100 TRP A N 1
ATOM 752 C CA . TRP A 1 100 ? 0.092 14.655 15.784 1.00 88.50 100 TRP A CA 1
ATOM 753 C C . TRP A 1 100 ? 1.186 15.491 15.105 1.00 88.50 100 TRP A C 1
ATOM 755 O O . TRP A 1 100 ? 2.332 15.463 15.559 1.00 88.50 100 TRP A O 1
ATOM 765 N N . PRO A 1 101 ? 0.828 16.314 14.099 1.00 82.00 101 PRO A N 1
ATOM 766 C CA . PRO A 1 101 ? 1.717 17.326 13.547 1.00 82.00 101 PRO A CA 1
ATOM 767 C C . PRO A 1 101 ? 2.294 18.231 14.644 1.00 82.00 101 PRO A C 1
ATOM 769 O O . PRO A 1 101 ? 1.569 18.691 15.525 1.00 82.00 101 PRO A O 1
ATOM 772 N N . LEU A 1 102 ? 3.584 18.562 14.558 1.00 75.69 102 LEU A N 1
ATOM 773 C CA . LEU A 1 102 ? 4.267 19.429 15.536 1.00 75.69 102 LEU A CA 1
ATOM 774 C C . LEU A 1 102 ? 4.030 20.933 15.323 1.00 75.69 102 LEU A C 1
ATOM 776 O O . LEU A 1 102 ? 4.740 21.770 15.883 1.00 75.69 102 LEU A O 1
ATOM 780 N N . LEU A 1 103 ? 3.063 21.293 14.484 1.00 74.94 103 LEU A N 1
ATOM 781 C CA . LEU A 1 103 ? 2.709 22.679 14.218 1.00 74.94 103 LEU A CA 1
ATOM 782 C C . LEU A 1 103 ? 1.733 23.176 15.287 1.00 74.94 103 LEU A C 1
ATOM 784 O O . LEU A 1 103 ? 0.591 22.731 15.355 1.00 74.94 103 LEU A O 1
ATOM 788 N N . GLU A 1 104 ? 2.174 24.134 16.099 1.00 76.88 104 GLU A N 1
ATOM 789 C CA . GLU A 1 104 ? 1.334 24.779 17.108 1.00 76.88 104 GLU A CA 1
ATOM 790 C C . GLU A 1 104 ? 0.835 26.160 16.636 1.00 76.88 104 GLU A C 1
ATOM 792 O O . GLU A 1 104 ? 1.590 26.903 16.001 1.00 76.88 104 GLU A O 1
ATOM 797 N N . PRO A 1 105 ? -0.401 26.565 16.988 1.00 84.12 105 PRO A N 1
ATOM 798 C CA . PRO A 1 105 ? -1.425 25.778 17.679 1.00 84.12 105 PRO A CA 1
ATOM 799 C C . PRO A 1 105 ? -2.091 24.765 16.735 1.00 84.12 105 PRO A C 1
ATOM 801 O O . PRO A 1 105 ? -2.429 25.125 15.609 1.00 84.12 105 PRO A O 1
ATOM 804 N N . LEU A 1 106 ? -2.325 23.538 17.217 1.00 88.25 106 LEU A N 1
ATOM 805 C CA . LEU A 1 106 ? -3.069 22.496 16.504 1.00 88.25 106 LEU A CA 1
ATOM 806 C C . LEU A 1 106 ? -4.477 22.364 17.090 1.00 88.25 106 LEU A C 1
ATOM 808 O O . LEU A 1 106 ? -4.647 22.247 18.303 1.00 88.25 106 LEU A O 1
ATOM 812 N N . SER A 1 107 ? -5.489 22.376 16.231 1.00 91.38 107 SER A N 1
ATOM 813 C CA . SER A 1 107 ? -6.891 22.200 16.615 1.00 91.38 107 SER A CA 1
ATOM 814 C C . SER A 1 107 ? -7.661 21.452 15.532 1.00 91.38 107 SER A C 1
ATOM 816 O O . SER A 1 107 ? -7.157 21.284 14.426 1.00 91.38 107 SER A O 1
ATOM 818 N N . GLY A 1 108 ? -8.876 21.008 15.842 1.00 92.69 108 GLY A N 1
ATOM 819 C CA . GLY A 1 108 ? -9.720 20.251 14.921 1.00 92.69 108 GLY A CA 1
ATOM 820 C C . GLY A 1 108 ? -10.011 18.849 15.436 1.00 92.69 108 GLY A C 1
ATOM 821 O O . GLY A 1 108 ? -9.677 18.509 16.570 1.00 92.69 108 GLY A O 1
ATOM 822 N N . VAL A 1 109 ? -10.670 18.062 14.592 1.00 94.12 109 VAL A N 1
ATOM 823 C CA . VAL A 1 109 ? -11.166 16.728 14.937 1.00 94.12 109 VAL A CA 1
ATOM 824 C C . VAL A 1 109 ? -10.863 15.745 13.814 1.00 94.12 109 VAL A C 1
ATOM 826 O O . VAL A 1 109 ? -10.991 16.074 12.631 1.00 94.12 109 VAL A O 1
ATOM 829 N N . VAL A 1 110 ? -10.505 14.520 14.191 1.00 96.12 110 VAL A N 1
ATOM 830 C CA . VAL A 1 110 ? -10.424 13.377 13.276 1.00 96.12 110 VAL A CA 1
ATOM 831 C C . VAL A 1 110 ? -11.465 12.353 13.707 1.00 96.12 110 VAL A C 1
ATOM 833 O O . VAL A 1 110 ? -11.489 11.917 14.847 1.00 96.12 110 VAL A O 1
ATOM 836 N N . THR A 1 111 ? -12.367 11.988 12.808 1.00 97.25 111 THR A N 1
ATOM 837 C CA . THR A 1 111 ? -13.445 11.027 13.047 1.00 97.25 111 THR A CA 1
ATOM 838 C C . THR A 1 111 ? -13.051 9.659 12.512 1.00 97.25 111 THR A C 1
ATOM 840 O O . THR A 1 111 ? -12.649 9.543 11.355 1.00 97.25 111 THR A O 1
ATOM 843 N N . ILE A 1 112 ? -13.231 8.629 13.336 1.00 96.94 112 ILE A N 1
ATOM 844 C CA . ILE A 1 112 ? -13.186 7.222 12.941 1.00 96.94 112 ILE A CA 1
ATOM 845 C C . ILE A 1 112 ? -14.635 6.747 12.838 1.00 96.94 112 ILE A C 1
ATOM 847 O O . ILE A 1 112 ? -15.350 6.660 13.843 1.00 96.94 112 ILE A O 1
ATOM 851 N N . ALA A 1 113 ? -15.093 6.493 11.612 1.00 96.25 113 ALA A N 1
ATOM 852 C CA . ALA A 1 113 ? -16.490 6.212 11.310 1.00 96.25 113 ALA A CA 1
ATOM 853 C C . ALA A 1 113 ? -17.032 5.046 12.151 1.00 96.25 113 ALA A C 1
ATOM 855 O O . ALA A 1 113 ? -16.457 3.965 12.178 1.00 96.25 113 ALA A O 1
ATOM 856 N N . GLY A 1 114 ? -18.153 5.272 12.840 1.00 92.44 114 GLY A N 1
ATOM 857 C CA . GLY A 1 114 ? -18.805 4.256 13.673 1.00 92.44 114 GLY A CA 1
ATOM 858 C C . GLY A 1 114 ? -18.135 3.975 15.023 1.00 92.44 114 GLY A C 1
ATOM 859 O O . GLY A 1 114 ? -18.728 3.251 15.817 1.00 92.44 114 GLY A O 1
ATOM 860 N N . VAL A 1 115 ? -16.966 4.563 15.309 1.00 94.00 115 VAL A N 1
ATOM 861 C CA . VAL A 1 115 ? -16.216 4.320 16.554 1.00 94.00 115 VAL A CA 1
ATOM 862 C C . VAL A 1 115 ? -16.153 5.571 17.426 1.00 94.00 115 VAL A C 1
ATOM 864 O O . VAL A 1 115 ? -16.572 5.539 18.581 1.00 94.00 115 VAL A O 1
ATOM 867 N N . GLY A 1 116 ? -15.681 6.701 16.892 1.00 94.25 116 GLY A N 1
ATOM 868 C CA . GLY A 1 116 ? -15.550 7.917 17.693 1.00 94.25 116 GLY A CA 1
ATOM 869 C C . GLY A 1 116 ? -14.732 9.025 17.045 1.00 94.25 116 GLY A C 1
ATOM 870 O O . GLY A 1 116 ? -14.555 9.068 15.829 1.00 94.25 116 GLY A O 1
ATOM 871 N N . VAL A 1 117 ? -14.268 9.954 17.881 1.00 95.62 117 VAL A N 1
ATOM 872 C CA . VAL A 1 117 ? -13.529 11.151 17.468 1.00 95.62 117 VAL A CA 1
ATOM 873 C C . VAL A 1 117 ? -12.227 11.247 18.259 1.00 95.62 117 VAL A C 1
ATOM 875 O O . VAL A 1 117 ? -12.200 11.006 19.464 1.00 95.62 117 VAL A O 1
ATOM 878 N N . LEU A 1 118 ? -11.166 11.617 17.555 1.00 94.69 118 LEU A N 1
ATOM 879 C CA . LEU A 1 118 ? -9.832 11.922 18.039 1.00 94.69 118 LEU A CA 1
ATOM 880 C C . LEU A 1 118 ? -9.630 13.437 18.056 1.00 94.69 118 LEU A C 1
ATOM 882 O O . LEU A 1 118 ? -9.903 14.124 17.067 1.00 94.69 118 LEU A O 1
ATOM 886 N N . GLU A 1 119 ? -9.076 13.935 19.154 1.00 92.94 119 GLU A N 1
ATOM 887 C CA . GLU A 1 119 ? -8.707 15.338 19.327 1.00 92.94 119 GLU A CA 1
ATOM 888 C C . GLU A 1 119 ? -7.262 15.428 19.840 1.00 92.94 119 GLU A C 1
ATOM 890 O O . GLU A 1 119 ? -6.861 14.629 20.697 1.00 92.94 119 GLU A O 1
ATOM 895 N N . PRO A 1 120 ? -6.459 16.400 19.372 1.00 89.75 120 PRO A N 1
ATOM 896 C CA . PRO A 1 120 ? -5.173 16.679 19.993 1.00 89.75 120 PRO A CA 1
ATOM 897 C C . PRO A 1 120 ? -5.351 17.015 21.489 1.00 89.75 120 PRO A C 1
ATOM 899 O O . PRO A 1 120 ? -6.261 17.773 21.832 1.00 89.75 120 PRO A O 1
ATOM 902 N N . PRO A 1 121 ? -4.491 16.517 22.400 1.00 91.38 121 PRO A N 1
ATOM 903 C CA . PRO A 1 121 ? -3.232 15.814 22.153 1.00 91.38 121 PRO A CA 1
ATOM 904 C C . PRO A 1 121 ? -3.310 14.297 22.428 1.00 91.38 121 PRO A C 1
ATOM 906 O O . PRO A 1 121 ? -2.339 13.733 22.930 1.00 91.38 121 PRO A O 1
ATOM 909 N N . ALA A 1 122 ? -4.446 13.634 22.176 1.00 92.19 122 ALA A N 1
ATOM 910 C CA . ALA A 1 122 ? -4.596 12.200 22.457 1.00 92.19 122 ALA A CA 1
ATOM 911 C C . ALA A 1 122 ? -3.507 11.371 21.753 1.00 92.19 122 ALA A C 1
ATOM 913 O O . ALA A 1 122 ? -3.319 11.513 20.552 1.00 92.19 122 ALA A O 1
ATOM 914 N N . THR A 1 123 ? -2.773 10.530 22.480 1.00 91.88 123 THR A N 1
ATOM 915 C CA . THR A 1 123 ? -1.675 9.717 21.915 1.00 91.88 123 THR A CA 1
ATOM 916 C C . THR A 1 123 ? -2.086 8.285 21.602 1.00 91.88 123 THR A C 1
ATOM 918 O O . THR A 1 123 ? -1.350 7.571 20.928 1.00 91.88 123 THR A O 1
ATOM 921 N N . ASP A 1 124 ? -3.244 7.866 22.100 1.00 93.94 124 ASP A N 1
ATOM 922 C CA . ASP A 1 124 ? -3.824 6.551 21.889 1.00 93.94 124 ASP A CA 1
ATOM 923 C C . ASP A 1 124 ? -5.336 6.655 21.662 1.00 93.94 124 ASP A C 1
ATOM 925 O O . ASP A 1 124 ? -5.963 7.684 21.938 1.00 93.94 124 ASP A O 1
ATOM 929 N N . PHE A 1 125 ? -5.914 5.590 21.106 1.00 95.44 125 PHE A N 1
ATOM 930 C CA . PHE A 1 125 ? -7.359 5.453 20.968 1.00 95.44 125 PHE A CA 1
ATOM 931 C C . PHE A 1 125 ? -7.769 3.987 20.898 1.00 95.44 125 PHE A C 1
ATOM 933 O O . PHE A 1 125 ? -7.285 3.236 20.051 1.00 95.44 125 PHE A O 1
ATOM 940 N N . ALA A 1 126 ? -8.676 3.581 21.782 1.00 93.88 126 ALA A N 1
ATOM 941 C CA . ALA A 1 126 ? -9.211 2.227 21.806 1.00 93.88 126 ALA A CA 1
ATOM 942 C C . ALA A 1 126 ? -10.398 2.099 20.842 1.00 93.88 126 ALA A C 1
ATOM 944 O O . ALA A 1 126 ? -11.302 2.933 20.853 1.00 93.88 126 ALA A O 1
ATOM 945 N N . LEU A 1 127 ? -10.406 1.032 20.037 1.00 91.50 127 LEU A N 1
ATOM 946 C CA . LEU A 1 127 ? -11.580 0.626 19.253 1.00 91.50 127 LEU A CA 1
ATOM 947 C C . LEU A 1 127 ? -12.431 -0.429 19.980 1.00 91.50 127 LEU A C 1
ATOM 949 O O . LEU A 1 127 ? -13.415 -0.906 19.417 1.00 91.50 127 LEU A O 1
ATOM 953 N N . ASP A 1 128 ? -12.053 -0.797 21.209 1.00 89.69 128 ASP A N 1
ATOM 954 C CA . ASP A 1 128 ? -12.634 -1.907 21.967 1.00 89.69 128 ASP A CA 1
ATOM 955 C C . ASP A 1 128 ? -12.710 -3.189 21.104 1.00 89.69 128 ASP A C 1
ATOM 957 O O . ASP A 1 128 ? -11.806 -3.478 20.318 1.00 89.69 128 ASP A O 1
ATOM 961 N N . ASP A 1 129 ? -13.800 -3.950 21.207 1.00 90.56 129 ASP A N 1
ATOM 962 C CA . ASP A 1 129 ? -14.007 -5.201 20.469 1.00 90.56 129 ASP A CA 1
ATOM 963 C C . ASP A 1 129 ? -14.529 -4.982 19.029 1.00 90.56 129 ASP A C 1
ATOM 965 O O . ASP A 1 129 ? -15.126 -5.879 18.426 1.00 90.56 129 ASP A O 1
ATOM 969 N N . ALA A 1 130 ? -14.375 -3.778 18.464 1.00 91.44 130 ALA A N 1
ATOM 970 C CA . ALA A 1 130 ? -14.898 -3.474 17.138 1.00 91.44 130 ALA A CA 1
ATOM 971 C C . ALA A 1 130 ? -14.098 -4.198 16.041 1.00 91.44 130 ALA A C 1
ATOM 973 O O . ALA A 1 130 ? -12.936 -3.888 15.776 1.00 91.44 130 ALA A O 1
ATOM 974 N N . ARG A 1 131 ? -14.757 -5.134 15.351 1.00 94.19 131 ARG A N 1
ATOM 975 C CA . ARG A 1 131 ? -14.275 -5.766 14.115 1.00 94.19 131 ARG A CA 1
ATOM 976 C C . ARG A 1 131 ? -14.795 -5.001 12.903 1.00 94.19 131 ARG A C 1
ATOM 978 O O . ARG A 1 131 ? -15.966 -4.626 12.873 1.00 94.19 131 ARG A O 1
ATOM 985 N N . GLY A 1 132 ? -13.961 -4.820 11.883 1.00 95.62 132 GLY A N 1
ATOM 986 C CA . GLY A 1 132 ? -14.389 -4.180 10.639 1.00 95.62 132 GLY A CA 1
ATOM 987 C C . GLY A 1 132 ? -13.334 -3.276 10.022 1.00 95.62 132 GLY A C 1
ATOM 988 O O . GLY A 1 132 ? -12.197 -3.201 10.490 1.00 95.62 132 GLY A O 1
ATOM 989 N N . THR A 1 133 ? -13.740 -2.583 8.961 1.00 97.25 133 THR A N 1
ATOM 990 C CA . THR A 1 133 ? -13.002 -1.449 8.402 1.00 97.25 133 THR A CA 1
ATOM 991 C C . THR A 1 133 ? -13.705 -0.147 8.759 1.00 97.25 133 THR A C 1
ATOM 993 O O . THR A 1 133 ? -14.927 -0.059 8.625 1.00 97.25 133 THR A O 1
ATOM 996 N N . PHE A 1 134 ? -12.943 0.869 9.141 1.00 97.50 134 PHE A N 1
ATOM 997 C CA . PHE A 1 134 ? -13.440 2.159 9.598 1.00 97.50 134 PHE A CA 1
ATOM 998 C C . PHE A 1 134 ? -12.779 3.276 8.797 1.00 97.50 134 PHE A C 1
ATOM 1000 O O . PHE A 1 134 ? -11.552 3.384 8.769 1.00 97.50 134 PHE A O 1
ATOM 1007 N N . ASP A 1 135 ? -13.595 4.110 8.155 1.00 97.88 135 ASP A N 1
ATOM 1008 C CA . ASP A 1 135 ? -13.101 5.284 7.440 1.00 97.88 135 ASP A CA 1
ATOM 1009 C C . ASP A 1 135 ? -12.615 6.333 8.439 1.00 97.88 135 ASP A C 1
ATOM 1011 O O . ASP A 1 135 ? -13.319 6.686 9.390 1.00 97.88 135 ASP A O 1
ATOM 1015 N N . VAL A 1 136 ? -11.420 6.857 8.195 1.00 97.62 136 VAL A N 1
ATOM 1016 C CA . VAL A 1 136 ? -10.856 7.985 8.930 1.00 97.62 136 VAL A CA 1
ATOM 1017 C C . VAL A 1 136 ? -11.058 9.231 8.091 1.00 97.62 136 VAL A C 1
ATOM 1019 O O . VAL A 1 136 ? -10.666 9.263 6.927 1.00 97.62 136 VAL A O 1
ATOM 1022 N N . THR A 1 137 ? -11.655 10.267 8.671 1.00 97.31 137 THR A N 1
ATOM 1023 C CA . THR A 1 137 ? -11.820 11.570 8.013 1.00 97.31 137 THR A CA 1
ATOM 1024 C C . THR A 1 137 ? -11.642 12.695 9.015 1.00 97.31 137 THR A C 1
ATOM 1026 O O . THR A 1 137 ? -12.049 12.578 10.166 1.00 97.31 137 THR A O 1
ATOM 1029 N N . GLY A 1 138 ? -11.056 13.813 8.610 1.00 95.44 138 GLY A N 1
ATOM 1030 C CA . GLY A 1 138 ? -10.886 14.939 9.516 1.00 95.44 138 GLY A CA 1
ATOM 1031 C C . GLY A 1 138 ? -10.324 16.174 8.848 1.00 95.44 138 GLY A C 1
ATOM 1032 O O . GLY A 1 138 ? -9.808 16.131 7.731 1.00 95.44 138 GLY A O 1
ATOM 1033 N N . LEU A 1 139 ? -10.423 17.279 9.573 1.00 93.12 139 LEU A N 1
ATOM 1034 C CA . LEU A 1 139 ? -9.765 18.526 9.228 1.00 93.12 139 LEU A CA 1
ATOM 1035 C C . LEU A 1 139 ? -9.108 19.057 10.494 1.00 93.12 139 LEU A C 1
ATOM 1037 O O . LEU A 1 139 ? -9.790 19.349 11.481 1.00 93.12 139 LEU A O 1
ATOM 1041 N N . LEU A 1 140 ? -7.785 19.154 10.458 1.00 92.19 140 LEU A N 1
ATOM 1042 C CA . LEU A 1 140 ? -7.019 19.859 11.469 1.00 92.19 140 LEU A CA 1
ATOM 1043 C C . LEU A 1 140 ? -6.624 21.233 10.946 1.00 92.19 140 LEU A C 1
ATOM 1045 O O . LEU A 1 140 ? -6.383 21.412 9.756 1.00 92.19 140 LEU A O 1
ATOM 1049 N N . THR A 1 141 ? -6.492 22.182 11.857 1.00 89.56 141 THR A N 1
ATOM 1050 C CA . THR A 1 141 ? -5.964 23.511 11.579 1.00 89.56 141 THR A CA 1
ATOM 1051 C C . THR A 1 141 ? -4.721 23.720 12.429 1.00 89.56 141 THR A C 1
ATOM 1053 O O . THR A 1 141 ? -4.769 23.593 13.657 1.00 89.56 141 THR A O 1
ATOM 1056 N N . ALA A 1 142 ? -3.614 24.037 11.761 1.00 84.88 142 ALA A N 1
ATOM 1057 C CA . ALA A 1 142 ? -2.326 24.340 12.358 1.00 84.88 142 ALA A CA 1
ATOM 1058 C C . ALA A 1 142 ? -1.888 25.759 11.961 1.00 84.88 142 ALA A C 1
ATOM 1060 O O . ALA A 1 142 ? -1.451 26.000 10.831 1.00 84.88 142 ALA A O 1
ATOM 1061 N N . GLY A 1 143 ? -2.049 26.723 12.870 1.00 81.38 143 GLY A N 1
ATOM 1062 C CA . GLY A 1 143 ? -1.941 28.145 12.520 1.00 81.38 143 GLY A CA 1
ATOM 1063 C C . GLY A 1 143 ? -2.996 28.546 11.477 1.00 81.38 143 GLY A C 1
ATOM 1064 O O . GLY A 1 143 ? -4.185 28.409 11.739 1.00 81.38 143 GLY A O 1
ATOM 1065 N N . ASP A 1 144 ? -2.558 29.004 10.300 1.00 81.19 144 ASP A N 1
ATOM 1066 C CA . ASP A 1 144 ? -3.432 29.366 9.165 1.00 81.19 144 ASP A CA 1
ATOM 1067 C C . ASP A 1 144 ? -3.527 28.254 8.095 1.00 81.19 144 ASP A C 1
ATOM 1069 O O . ASP A 1 144 ? -4.025 28.485 6.990 1.00 81.19 144 ASP A O 1
ATOM 1073 N N . ARG A 1 145 ? -2.992 27.057 8.377 1.00 82.56 145 ARG A N 1
ATOM 1074 C CA . ARG A 1 145 ? -2.970 25.929 7.438 1.00 82.56 145 ARG A CA 1
ATOM 1075 C C . ARG A 1 145 ? -3.995 24.876 7.830 1.00 82.56 145 ARG A C 1
ATOM 1077 O O . ARG A 1 145 ? -3.962 24.365 8.947 1.00 82.56 145 ARG A O 1
ATOM 1084 N N . ASP A 1 146 ? -4.800 24.478 6.856 1.00 87.38 146 ASP A N 1
ATOM 1085 C CA . ASP A 1 146 ? -5.665 23.312 6.961 1.00 87.38 146 ASP A CA 1
ATOM 1086 C C . ASP A 1 146 ? -4.920 22.038 6.543 1.00 87.38 146 ASP A C 1
ATOM 1088 O O . ASP A 1 146 ? -4.187 22.005 5.548 1.00 87.38 146 ASP A O 1
ATOM 1092 N N . ILE A 1 147 ? -5.111 20.985 7.329 1.00 87.12 147 ILE A N 1
ATOM 1093 C CA . ILE A 1 147 ? -4.553 19.650 7.141 1.00 87.12 147 ILE A CA 1
ATOM 1094 C C . ILE A 1 147 ? -5.737 18.689 7.049 1.00 87.12 147 ILE A C 1
ATOM 1096 O O . ILE A 1 147 ? -6.386 18.378 8.050 1.00 87.12 147 ILE A O 1
ATOM 1100 N N . ALA A 1 148 ? -6.038 18.243 5.831 1.00 89.75 148 ALA A N 1
ATOM 1101 C CA . ALA A 1 148 ? -7.035 17.206 5.610 1.00 89.75 148 ALA A CA 1
ATOM 1102 C C . ALA A 1 148 ? -6.477 15.849 6.057 1.00 89.75 148 ALA A C 1
ATOM 1104 O O . ALA A 1 148 ? -5.329 15.518 5.764 1.00 89.75 148 ALA A O 1
ATOM 1105 N N . VAL A 1 149 ? -7.303 15.076 6.754 1.00 93.06 149 VAL A N 1
ATOM 1106 C CA . VAL A 1 149 ? -6.977 13.727 7.222 1.00 93.06 149 VAL A CA 1
ATOM 1107 C C . VAL A 1 149 ? -7.947 12.758 6.566 1.00 93.06 149 VAL A C 1
ATOM 1109 O O . VAL A 1 149 ? -9.162 12.965 6.624 1.00 93.06 149 VAL A O 1
ATOM 1112 N N . SER A 1 150 ? -7.423 11.712 5.938 1.00 93.50 150 SER A N 1
ATOM 1113 C CA . SER A 1 150 ? -8.218 10.668 5.296 1.00 93.50 150 SER A CA 1
ATOM 1114 C C . SER A 1 150 ? -7.466 9.346 5.291 1.00 93.50 150 SER A C 1
ATOM 1116 O O . SER A 1 150 ? -6.272 9.337 5.014 1.00 93.50 150 SER A O 1
ATOM 1118 N N . GLY A 1 151 ? -8.163 8.240 5.520 1.00 95.44 151 GLY A N 1
ATOM 1119 C CA . GLY A 1 151 ? -7.578 6.904 5.440 1.00 95.44 151 GLY A CA 1
ATOM 1120 C C . GLY A 1 151 ? -8.551 5.831 5.903 1.00 95.44 151 GLY A C 1
ATOM 1121 O O . GLY A 1 151 ? -9.755 6.068 5.998 1.00 95.44 151 GLY A O 1
ATOM 1122 N N . THR A 1 152 ? -8.039 4.643 6.196 1.00 97.31 152 THR A N 1
ATOM 1123 C CA . THR A 1 152 ? -8.816 3.494 6.665 1.00 97.31 152 THR A CA 1
ATOM 1124 C C . THR A 1 152 ? -8.096 2.802 7.816 1.00 97.31 152 THR A C 1
ATOM 1126 O O . THR A 1 152 ? -6.875 2.703 7.843 1.00 97.31 152 THR A O 1
ATOM 1129 N N . ILE A 1 153 ? -8.873 2.298 8.769 1.00 97.69 153 ILE A N 1
ATOM 1130 C CA . ILE A 1 153 ? -8.413 1.407 9.834 1.00 97.69 153 ILE A CA 1
ATOM 1131 C C . ILE A 1 153 ? -9.132 0.072 9.668 1.00 97.69 153 ILE A C 1
ATOM 1133 O O . ILE A 1 153 ? -10.319 0.046 9.366 1.00 97.69 153 ILE A O 1
ATOM 1137 N N . ALA A 1 154 ? -8.438 -1.034 9.886 1.00 97.50 154 ALA A N 1
ATOM 1138 C CA . ALA A 1 154 ? -8.961 -2.384 9.865 1.00 97.50 154 ALA A CA 1
ATOM 1139 C C . ALA A 1 154 ? -8.650 -3.111 11.179 1.00 97.50 154 ALA A C 1
ATOM 1141 O O . ALA A 1 154 ? -7.545 -3.034 11.727 1.00 97.50 154 ALA A O 1
ATOM 1142 N N . ARG A 1 155 ? -9.649 -3.837 11.682 1.00 96.75 155 ARG A N 1
ATOM 1143 C CA . ARG A 1 155 ? -9.540 -4.710 12.852 1.00 96.75 155 ARG A CA 1
ATOM 1144 C C . ARG A 1 155 ? -9.989 -6.113 12.486 1.00 96.75 155 ARG A C 1
ATOM 1146 O O . ARG A 1 155 ? -11.158 -6.325 12.154 1.00 96.75 155 ARG A O 1
ATOM 1153 N N . THR A 1 156 ? -9.045 -7.050 12.507 1.00 94.69 156 THR A N 1
ATOM 1154 C CA . THR A 1 156 ? -9.283 -8.458 12.176 1.00 94.69 156 THR A CA 1
ATOM 1155 C C . THR A 1 156 ? -8.241 -9.367 12.818 1.00 94.69 156 THR A C 1
ATOM 1157 O O . THR A 1 156 ? -7.072 -9.004 12.926 1.00 94.69 156 THR A O 1
ATOM 1160 N N . ASP A 1 157 ? -8.661 -10.571 13.196 1.00 91.94 157 ASP A N 1
ATOM 1161 C CA . ASP A 1 157 ? -7.765 -11.608 13.719 1.00 91.94 157 ASP A CA 1
ATOM 1162 C C . ASP A 1 157 ? -7.090 -12.415 12.601 1.00 91.94 157 ASP A C 1
ATOM 1164 O O . ASP A 1 157 ? -6.111 -13.116 12.841 1.00 91.94 157 ASP A O 1
ATOM 1168 N N . VAL A 1 158 ? -7.584 -12.305 11.363 1.00 93.44 158 VAL A N 1
ATOM 1169 C CA . VAL A 1 158 ? -6.987 -12.966 10.199 1.00 93.44 158 VAL A CA 1
ATOM 1170 C C . VAL A 1 158 ? -6.030 -11.993 9.523 1.00 93.44 158 VAL A C 1
ATOM 1172 O O . VAL A 1 158 ? -6.434 -11.186 8.684 1.00 93.44 158 VAL A O 1
ATOM 1175 N N . ARG A 1 159 ? -4.760 -12.052 9.926 1.00 93.94 159 ARG A N 1
ATOM 1176 C CA . ARG A 1 159 ? -3.687 -11.176 9.442 1.00 93.94 159 ARG A CA 1
ATOM 1177 C C . ARG A 1 159 ? -2.492 -11.978 8.957 1.00 93.94 159 ARG A C 1
ATOM 1179 O O . ARG A 1 159 ? -2.200 -13.056 9.477 1.00 93.94 159 ARG A O 1
ATOM 1186 N N . ALA A 1 160 ? -1.782 -11.428 7.986 1.00 94.62 160 ALA A N 1
ATOM 1187 C CA . ALA A 1 160 ? -0.531 -11.988 7.508 1.00 94.62 160 ALA A CA 1
ATOM 1188 C C . ALA A 1 160 ? 0.423 -10.882 7.079 1.00 94.62 160 ALA A C 1
ATOM 1190 O O . ALA A 1 160 ? 0.004 -9.759 6.825 1.00 94.62 160 ALA A O 1
ATOM 1191 N N . THR A 1 161 ? 1.692 -11.232 6.949 1.00 94.44 161 THR A N 1
ATOM 1192 C CA . THR A 1 161 ? 2.735 -10.346 6.454 1.00 94.44 161 THR A CA 1
ATOM 1193 C C . THR A 1 161 ? 3.391 -10.976 5.232 1.00 94.44 161 THR A C 1
ATOM 1195 O O . THR A 1 161 ? 3.494 -12.201 5.113 1.00 94.44 161 THR A O 1
ATOM 1198 N N . THR A 1 162 ? 3.841 -10.144 4.302 1.00 94.38 162 THR A N 1
ATOM 1199 C CA . THR A 1 162 ? 4.753 -10.551 3.234 1.00 94.38 162 THR A CA 1
ATOM 1200 C C . THR A 1 162 ? 6.033 -9.761 3.385 1.00 94.38 162 THR A C 1
ATOM 1202 O O . THR A 1 162 ? 6.035 -8.541 3.261 1.00 94.38 162 THR A O 1
ATOM 1205 N N . ALA A 1 163 ? 7.146 -10.450 3.625 1.00 90.25 163 ALA A N 1
ATOM 1206 C CA . ALA A 1 163 ? 8.451 -9.805 3.648 1.00 90.25 163 ALA A CA 1
ATOM 1207 C C . ALA A 1 163 ? 8.819 -9.247 2.262 1.00 90.25 163 ALA A C 1
ATOM 1209 O O . ALA A 1 163 ? 8.377 -9.756 1.235 1.00 90.25 163 ALA A O 1
ATOM 1210 N N . ARG A 1 164 ? 9.742 -8.281 2.214 1.00 82.25 164 ARG A N 1
ATOM 1211 C CA . ARG A 1 164 ? 10.272 -7.695 0.965 1.00 82.25 164 ARG A CA 1
ATOM 1212 C C . ARG A 1 164 ? 10.753 -8.741 -0.056 1.00 82.25 164 ARG A C 1
ATOM 1214 O O . ARG A 1 164 ? 10.590 -8.577 -1.255 1.00 82.25 164 ARG A O 1
ATOM 1221 N N . ALA A 1 165 ? 11.354 -9.834 0.418 1.00 82.00 165 ALA A N 1
ATOM 1222 C CA . ALA A 1 165 ? 11.829 -10.937 -0.428 1.00 82.00 165 ALA A CA 1
ATOM 1223 C C . ALA A 1 165 ? 10.768 -12.028 -0.686 1.00 82.00 165 ALA A C 1
ATOM 1225 O O . ALA A 1 165 ? 11.087 -13.057 -1.277 1.00 82.00 165 ALA A O 1
ATOM 1226 N N . GLY A 1 166 ? 9.538 -11.830 -0.208 1.00 87.06 166 GLY A N 1
ATOM 1227 C CA . GLY A 1 166 ? 8.424 -12.768 -0.323 1.00 87.06 166 GLY A CA 1
ATOM 1228 C C . GLY A 1 166 ? 7.663 -12.673 -1.645 1.00 87.06 166 GLY A C 1
ATOM 1229 O O . GLY A 1 166 ? 6.777 -13.487 -1.879 1.00 87.06 166 GLY A O 1
ATOM 1230 N N . LEU A 1 167 ? 8.003 -11.721 -2.518 1.00 92.56 167 LEU A N 1
ATOM 1231 C CA . LEU A 1 167 ? 7.402 -11.600 -3.841 1.00 92.56 167 LEU A CA 1
ATOM 1232 C C . LEU A 1 167 ? 8.108 -12.486 -4.871 1.00 92.56 167 LEU A C 1
ATOM 1234 O O . LEU A 1 167 ? 9.318 -12.379 -5.080 1.00 92.56 167 LEU A O 1
ATOM 1238 N N . THR A 1 168 ? 7.330 -13.287 -5.592 1.00 94.56 168 THR A N 1
ATOM 1239 C CA . THR A 1 168 ? 7.764 -13.968 -6.817 1.00 94.56 168 THR A CA 1
ATOM 1240 C C . THR A 1 168 ? 6.989 -13.416 -8.007 1.00 94.56 168 THR A C 1
ATOM 1242 O O . THR A 1 168 ? 5.770 -13.546 -8.056 1.00 94.56 168 THR A O 1
ATOM 1245 N N . LEU A 1 169 ? 7.684 -12.820 -8.978 1.00 93.31 169 LEU A N 1
ATOM 1246 C CA . LEU A 1 169 ? 7.075 -12.338 -10.221 1.00 93.31 169 LEU A CA 1
ATOM 1247 C C . LEU A 1 169 ? 7.082 -13.419 -11.302 1.00 93.31 169 LEU A C 1
ATOM 1249 O O . LEU A 1 169 ? 8.086 -14.100 -11.505 1.00 93.31 169 LEU A O 1
ATOM 1253 N N . VAL A 1 170 ? 5.961 -13.534 -12.008 1.00 94.31 170 VAL A N 1
ATOM 1254 C CA . VAL A 1 170 ? 5.778 -14.390 -13.189 1.00 94.31 170 VAL A CA 1
ATOM 1255 C C . VAL A 1 170 ? 5.746 -13.537 -14.454 1.00 94.31 170 VAL A C 1
ATOM 1257 O O . VAL A 1 170 ? 6.400 -13.883 -15.435 1.00 94.31 170 VAL A O 1
ATOM 1260 N N . GLU A 1 171 ? 5.046 -12.402 -14.405 1.00 93.81 171 GLU A N 1
ATOM 1261 C CA . GLU A 1 171 ? 5.061 -11.387 -15.457 1.00 93.81 171 GLU A CA 1
ATOM 1262 C C . GLU A 1 171 ? 5.635 -10.072 -14.914 1.00 93.81 171 GLU A C 1
ATOM 1264 O O . GLU A 1 171 ? 5.327 -9.708 -13.772 1.00 93.81 171 GLU A O 1
ATOM 1269 N N . PRO A 1 172 ? 6.466 -9.359 -15.696 1.00 91.19 172 PRO A N 1
ATOM 1270 C CA . PRO A 1 172 ? 6.888 -9.661 -17.074 1.00 91.19 172 PRO A CA 1
ATOM 1271 C C . PRO A 1 172 ? 7.772 -10.920 -17.187 1.00 91.19 172 PRO A C 1
ATOM 1273 O O . PRO A 1 172 ? 8.544 -11.224 -16.282 1.00 91.19 172 PRO A O 1
ATOM 1276 N N . ALA A 1 173 ? 7.685 -11.654 -18.300 1.00 89.88 173 ALA A N 1
ATOM 1277 C CA . ALA A 1 173 ? 8.395 -12.925 -18.507 1.00 89.88 173 ALA A CA 1
ATOM 1278 C C . ALA A 1 173 ? 9.936 -12.830 -18.474 1.00 89.88 173 ALA A C 1
ATOM 1280 O O . ALA A 1 173 ? 10.623 -13.835 -18.268 1.00 89.88 173 ALA A O 1
ATOM 1281 N N . ASN A 1 174 ? 10.499 -11.637 -18.689 1.00 89.69 174 ASN A N 1
ATOM 1282 C CA . ASN A 1 174 ? 11.941 -11.419 -18.684 1.00 89.69 174 ASN A CA 1
ATOM 1283 C C . ASN A 1 174 ? 12.518 -11.558 -17.255 1.00 89.69 174 ASN A C 1
ATOM 1285 O O . ASN A 1 174 ? 12.209 -10.736 -16.389 1.00 89.69 174 ASN A O 1
ATOM 1289 N N . PRO A 1 175 ? 13.431 -12.512 -16.979 1.00 89.69 175 PRO A N 1
ATOM 1290 C CA . PRO A 1 175 ? 13.925 -12.749 -15.617 1.00 89.69 175 PRO A CA 1
ATOM 1291 C C . PRO A 1 175 ? 14.698 -11.574 -15.005 1.00 89.69 175 PRO A C 1
ATOM 1293 O O . PRO A 1 175 ? 14.769 -11.436 -13.784 1.00 89.69 175 PRO A O 1
ATOM 1296 N N . THR A 1 176 ? 15.308 -10.724 -15.838 1.00 85.88 176 THR A N 1
ATOM 1297 C CA . THR A 1 176 ? 15.994 -9.519 -15.350 1.00 85.88 176 THR A CA 1
ATOM 1298 C C . THR A 1 176 ? 14.970 -8.476 -14.920 1.00 85.88 176 THR A C 1
ATOM 1300 O O . THR A 1 176 ? 15.143 -7.866 -13.867 1.00 85.88 176 THR A O 1
ATOM 1303 N N . ALA A 1 177 ? 13.877 -8.328 -15.674 1.00 86.19 177 ALA A N 1
ATOM 1304 C CA . ALA A 1 177 ? 12.765 -7.462 -15.298 1.00 86.19 177 ALA A CA 1
ATOM 1305 C C . ALA A 1 177 ? 12.126 -7.922 -13.985 1.00 86.19 177 ALA A C 1
ATOM 1307 O O . ALA A 1 177 ? 11.970 -7.114 -13.074 1.00 86.19 177 ALA A O 1
ATOM 1308 N N . GLN A 1 178 ? 11.864 -9.226 -13.845 1.00 88.19 178 GLN A N 1
ATOM 1309 C CA . GLN A 1 178 ? 11.368 -9.822 -12.600 1.00 88.19 178 GLN A CA 1
ATOM 1310 C C . GLN A 1 178 ? 12.289 -9.506 -11.419 1.00 88.19 178 GLN A C 1
ATOM 1312 O O . GLN A 1 178 ? 11.826 -9.059 -10.377 1.00 88.19 178 GLN A O 1
ATOM 1317 N N . GLY A 1 179 ? 13.604 -9.685 -11.578 1.00 82.88 179 GLY A N 1
ATOM 1318 C CA . GLY A 1 179 ? 14.563 -9.396 -10.512 1.00 82.88 179 GLY A CA 1
ATOM 1319 C C . GLY A 1 179 ? 14.575 -7.923 -10.091 1.00 82.88 179 GLY A C 1
ATOM 1320 O O . GLY A 1 179 ? 14.636 -7.629 -8.898 1.00 82.88 179 GLY A O 1
ATOM 1321 N N . VAL A 1 180 ? 14.497 -6.997 -11.053 1.00 82.75 180 VAL A N 1
ATOM 1322 C CA . VAL A 1 180 ? 14.468 -5.553 -10.776 1.00 82.75 180 VAL A CA 1
ATOM 1323 C C . VAL A 1 180 ? 13.151 -5.152 -10.111 1.00 82.75 180 VAL A C 1
ATOM 1325 O O . VAL A 1 180 ? 13.178 -4.546 -9.040 1.00 82.75 180 VAL A O 1
ATOM 1328 N N . LEU A 1 181 ? 12.011 -5.536 -10.687 1.00 83.06 181 LEU A N 1
ATOM 1329 C CA . LEU A 1 181 ? 10.685 -5.178 -10.178 1.00 83.06 181 LEU A CA 1
ATOM 1330 C C . LEU A 1 181 ? 10.404 -5.805 -8.807 1.00 83.06 181 LEU A C 1
ATOM 1332 O O . LEU A 1 181 ? 9.871 -5.137 -7.926 1.00 83.06 181 LEU A O 1
ATOM 1336 N N . ALA A 1 182 ? 10.834 -7.047 -8.574 1.00 83.88 182 ALA A N 1
ATOM 1337 C CA . ALA A 1 182 ? 10.684 -7.671 -7.261 1.00 83.88 182 ALA A CA 1
ATOM 1338 C C . ALA A 1 182 ? 11.539 -6.980 -6.186 1.00 83.88 182 ALA A C 1
ATOM 1340 O O . ALA A 1 182 ? 11.155 -6.951 -5.023 1.00 83.88 182 ALA A O 1
ATOM 1341 N N . SER A 1 183 ? 12.687 -6.395 -6.554 1.00 80.38 183 SER A N 1
ATOM 1342 C CA . SER A 1 183 ? 13.595 -5.754 -5.589 1.00 80.38 183 SER A CA 1
ATOM 1343 C C . SER A 1 183 ? 13.077 -4.433 -5.015 1.00 80.38 183 SER A C 1
ATOM 1345 O O . SER A 1 183 ? 13.521 -4.021 -3.938 1.00 80.38 183 SER A O 1
ATOM 1347 N N . VAL A 1 184 ? 12.160 -3.771 -5.727 1.00 79.44 184 VAL A N 1
ATOM 1348 C CA . VAL A 1 184 ? 11.572 -2.490 -5.311 1.00 79.44 184 VAL A CA 1
ATOM 1349 C C . VAL A 1 184 ? 10.255 -2.659 -4.559 1.00 79.44 184 VAL A C 1
ATOM 1351 O O . VAL A 1 184 ? 9.784 -1.699 -3.956 1.00 79.44 184 VAL A O 1
ATOM 1354 N N . PHE A 1 185 ? 9.679 -3.862 -4.552 1.00 83.00 185 PHE A N 1
ATOM 1355 C CA . PHE A 1 185 ? 8.431 -4.122 -3.847 1.00 83.00 185 PHE A CA 1
ATOM 1356 C C . PHE A 1 185 ? 8.648 -4.057 -2.324 1.00 83.00 185 PHE A C 1
ATOM 1358 O O . PHE A 1 185 ? 9.587 -4.685 -1.826 1.00 83.00 185 PHE A O 1
ATOM 1365 N N . PRO A 1 186 ? 7.843 -3.294 -1.564 1.00 84.31 186 PRO A N 1
ATOM 1366 C CA . PRO A 1 186 ? 7.953 -3.232 -0.111 1.00 84.31 186 PRO A CA 1
ATOM 1367 C C . PRO A 1 186 ? 7.418 -4.509 0.549 1.00 84.31 186 PRO A C 1
ATOM 1369 O O . PRO A 1 186 ? 6.800 -5.354 -0.099 1.00 84.31 186 PRO A O 1
ATOM 1372 N N . ALA A 1 187 ? 7.654 -4.648 1.855 1.00 88.50 187 ALA A N 1
ATOM 1373 C CA . ALA A 1 187 ? 6.887 -5.610 2.635 1.00 88.50 187 ALA A CA 1
ATOM 1374 C C . ALA A 1 187 ? 5.420 -5.157 2.725 1.00 88.50 187 ALA A C 1
ATOM 1376 O O . ALA A 1 187 ? 5.122 -3.967 2.582 1.00 88.50 187 ALA A O 1
ATOM 1377 N N . LEU A 1 188 ? 4.516 -6.108 2.937 1.00 93.25 188 LEU A N 1
ATOM 1378 C CA . LEU A 1 188 ? 3.080 -5.866 3.013 1.00 93.25 188 LEU A CA 1
ATOM 1379 C C . LEU A 1 188 ? 2.505 -6.424 4.309 1.00 93.25 188 LEU A C 1
ATOM 1381 O O . LEU A 1 188 ? 2.843 -7.537 4.708 1.00 93.25 188 LEU A O 1
ATOM 1385 N N . GLU A 1 189 ? 1.575 -5.677 4.887 1.00 95.69 189 GLU A N 1
ATOM 1386 C CA . GLU A 1 189 ? 0.640 -6.162 5.897 1.00 95.69 189 GLU A CA 1
ATOM 1387 C C . GLU A 1 189 ? -0.694 -6.477 5.235 1.00 95.69 189 GLU A C 1
ATOM 1389 O O . GLU A 1 189 ? -1.198 -5.689 4.433 1.00 95.69 189 GLU A O 1
ATOM 1394 N N . TRP A 1 190 ? -1.280 -7.610 5.605 1.00 96.56 190 TRP A N 1
ATOM 1395 C CA . TRP A 1 190 ? -2.542 -8.112 5.080 1.00 96.56 190 TRP A CA 1
ATOM 1396 C C . TRP A 1 190 ? -3.556 -8.287 6.201 1.00 96.56 190 TRP A C 1
ATOM 1398 O O . TRP A 1 190 ? -3.237 -8.754 7.296 1.00 96.56 190 TRP A O 1
ATOM 1408 N N . GLY A 1 191 ? -4.818 -8.013 5.892 1.00 95.94 191 GLY A N 1
ATOM 1409 C CA . GLY A 1 191 ? -5.947 -8.353 6.744 1.00 95.94 191 GLY A CA 1
ATOM 1410 C C . GLY A 1 191 ? -7.101 -8.910 5.925 1.00 95.94 191 GLY A C 1
ATOM 1411 O O . GLY A 1 191 ? -7.443 -8.382 4.868 1.00 95.94 191 GLY A O 1
ATOM 1412 N N . LEU A 1 192 ? -7.728 -9.966 6.431 1.00 94.94 192 LEU A N 1
ATOM 1413 C CA . LEU A 1 192 ? -8.915 -10.561 5.833 1.00 94.94 192 LEU A CA 1
ATOM 1414 C C . LEU A 1 192 ? -10.121 -10.340 6.744 1.00 94.94 192 LEU A C 1
ATOM 1416 O O . LEU A 1 192 ? -10.147 -10.792 7.890 1.00 94.94 192 LEU A O 1
ATOM 1420 N N . LEU A 1 193 ? -11.143 -9.656 6.237 1.00 94.38 193 LEU A N 1
ATOM 1421 C CA . LEU A 1 193 ? -12.435 -9.498 6.898 1.00 94.38 193 LEU A CA 1
ATOM 1422 C C . LEU A 1 193 ? -13.466 -10.351 6.172 1.00 94.38 193 LEU A C 1
ATOM 1424 O O . LEU A 1 193 ? -14.199 -9.873 5.310 1.00 94.38 193 LEU A O 1
ATOM 1428 N N . LEU A 1 194 ? -13.488 -11.630 6.529 1.00 89.88 194 LEU A N 1
ATOM 1429 C CA . LEU A 1 194 ? -14.455 -12.603 6.046 1.00 89.88 194 LEU A CA 1
ATOM 1430 C C . LEU A 1 194 ? -15.152 -13.225 7.258 1.00 89.88 194 LEU A C 1
ATOM 1432 O O . LEU A 1 194 ? -14.493 -13.682 8.201 1.00 89.88 194 LEU A O 1
ATOM 1436 N N . GLU A 1 195 ? -16.480 -13.176 7.274 1.00 84.62 195 GLU A N 1
ATOM 1437 C CA . GLU A 1 195 ? -17.259 -13.883 8.291 1.00 84.62 195 GLU A CA 1
ATOM 1438 C C . GLU A 1 195 ? -17.295 -15.385 7.973 1.00 84.62 195 GLU A C 1
ATOM 1440 O O . GLU A 1 195 ? -17.249 -15.760 6.798 1.00 84.62 195 GLU A O 1
ATOM 1445 N N . PRO A 1 196 ? -17.385 -16.265 8.987 1.00 75.38 196 PRO A N 1
ATOM 1446 C CA . PRO A 1 196 ? -17.597 -17.687 8.751 1.00 75.38 196 PRO A CA 1
ATOM 1447 C C . PRO A 1 196 ? -18.819 -17.910 7.849 1.00 75.38 196 PRO A C 1
ATOM 1449 O O . PRO A 1 196 ? -19.874 -17.321 8.084 1.00 75.38 196 PRO A O 1
ATOM 1452 N N . ASP A 1 197 ? -18.664 -18.748 6.824 1.00 79.06 197 ASP A N 1
ATOM 1453 C CA . ASP A 1 197 ? -19.690 -19.079 5.822 1.00 79.06 197 ASP A CA 1
ATOM 1454 C C . ASP A 1 197 ? -20.157 -17.908 4.927 1.00 79.06 197 ASP A C 1
ATOM 1456 O O . ASP A 1 197 ? -21.117 -18.062 4.167 1.00 79.06 197 ASP A O 1
ATOM 1460 N N . ALA A 1 198 ? -19.507 -16.739 4.985 1.00 84.81 198 ALA A N 1
ATOM 1461 C CA . ALA A 1 198 ? -19.821 -15.634 4.087 1.00 84.81 198 ALA A CA 1
ATOM 1462 C C . ALA A 1 198 ? -19.151 -15.813 2.719 1.00 84.81 198 ALA A C 1
ATOM 1464 O O . ALA A 1 198 ? -17.960 -16.088 2.618 1.00 84.81 198 ALA A O 1
ATOM 1465 N N . GLU A 1 199 ? -19.920 -15.580 1.656 1.00 89.81 199 GLU A N 1
ATOM 1466 C CA . GLU A 1 199 ? -19.410 -15.546 0.278 1.00 89.81 199 GLU A CA 1
ATOM 1467 C C . GLU A 1 199 ? -18.746 -14.203 -0.061 1.00 89.81 199 GLU A C 1
ATOM 1469 O O . GLU A 1 199 ? -18.099 -14.081 -1.094 1.00 89.81 199 GLU A O 1
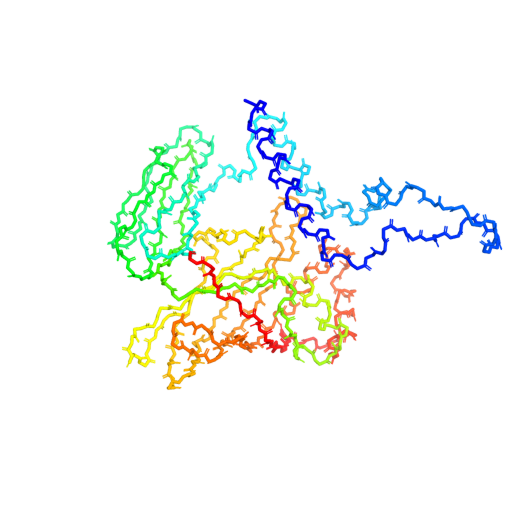ATOM 1474 N N . GLN A 1 200 ? -18.920 -13.179 0.778 1.00 93.75 200 GLN A N 1
ATOM 1475 C CA . GLN A 1 200 ? -18.402 -11.829 0.559 1.00 93.75 200 GLN A CA 1
ATOM 1476 C C . GLN A 1 200 ? -17.614 -11.352 1.773 1.00 93.75 200 GLN A C 1
ATOM 1478 O O . GLN A 1 200 ? -18.012 -11.586 2.916 1.00 93.75 200 GLN A O 1
ATOM 1483 N N . GLY A 1 201 ? -16.530 -10.629 1.516 1.00 94.38 201 GLY A N 1
ATOM 1484 C CA . GLY A 1 201 ? -15.706 -10.022 2.552 1.00 94.38 201 GLY A CA 1
ATOM 1485 C C . GLY A 1 201 ? -14.893 -8.847 2.027 1.00 94.38 201 GLY A C 1
ATOM 1486 O O . GLY A 1 201 ? -15.121 -8.353 0.922 1.00 94.38 201 GLY A O 1
ATOM 1487 N N . THR A 1 202 ? -13.903 -8.442 2.813 1.00 97.00 202 THR A N 1
ATOM 1488 C CA . THR A 1 202 ? -12.969 -7.370 2.459 1.00 97.00 202 THR A CA 1
ATOM 1489 C C . THR A 1 202 ? -11.538 -7.843 2.662 1.00 97.00 202 THR A C 1
ATOM 1491 O O . THR A 1 202 ? -11.191 -8.350 3.729 1.00 97.00 202 THR A O 1
ATOM 1494 N N . LEU A 1 203 ? -10.699 -7.637 1.652 1.00 97.12 203 LEU A N 1
ATOM 1495 C CA . LEU A 1 203 ? -9.250 -7.732 1.768 1.00 97.12 203 LEU A CA 1
ATOM 1496 C C . LEU A 1 203 ? -8.717 -6.330 2.048 1.00 97.12 203 LEU A C 1
ATOM 1498 O O . LEU A 1 203 ? -9.077 -5.375 1.354 1.00 97.12 203 LEU A O 1
ATOM 1502 N N . VAL A 1 204 ? -7.859 -6.207 3.052 1.00 97.56 204 VAL A N 1
ATOM 1503 C CA . VAL A 1 204 ? -7.088 -4.991 3.300 1.00 97.56 204 VAL A CA 1
ATOM 1504 C C . VAL A 1 204 ? -5.606 -5.289 3.172 1.00 97.56 204 VAL A C 1
ATOM 1506 O O . VAL A 1 204 ? -5.149 -6.372 3.543 1.00 97.56 204 VAL A O 1
ATOM 1509 N N . LEU A 1 205 ? -4.868 -4.321 2.647 1.00 96.50 205 LEU A N 1
ATOM 1510 C CA . LEU A 1 205 ? -3.421 -4.379 2.544 1.00 96.50 205 LEU A CA 1
ATOM 1511 C C . LEU A 1 205 ? -2.807 -2.995 2.729 1.00 96.50 205 LEU A C 1
ATOM 1513 O O . LEU A 1 205 ? -3.433 -1.983 2.406 1.00 96.50 205 LEU A O 1
ATOM 1517 N N . ALA A 1 206 ? -1.581 -2.952 3.228 1.00 94.69 206 ALA A N 1
ATOM 1518 C CA . ALA A 1 206 ? -0.796 -1.730 3.332 1.00 94.69 206 ALA A CA 1
ATOM 1519 C C . ALA A 1 206 ? 0.695 -2.038 3.194 1.00 94.69 206 ALA A C 1
ATOM 1521 O O . ALA A 1 206 ? 1.145 -3.143 3.499 1.00 94.69 206 ALA A O 1
ATOM 1522 N N . HIS A 1 207 ? 1.465 -1.042 2.761 1.00 90.06 207 HIS A N 1
ATOM 1523 C CA . HIS A 1 207 ? 2.920 -1.154 2.702 1.00 90.06 207 HIS A CA 1
ATOM 1524 C C . HIS A 1 207 ? 3.522 -1.029 4.096 1.00 90.06 207 HIS A C 1
ATOM 1526 O O . HIS A 1 207 ? 3.352 -0.003 4.753 1.00 90.06 207 HIS A O 1
ATOM 1532 N N . ASP A 1 208 ? 4.298 -2.028 4.495 1.00 85.62 208 ASP A N 1
ATOM 1533 C CA . ASP A 1 208 ? 5.148 -1.979 5.677 1.00 85.62 208 ASP A CA 1
ATOM 1534 C C . ASP A 1 208 ? 6.578 -1.620 5.257 1.00 85.62 208 ASP A C 1
ATOM 1536 O O . ASP A 1 208 ? 7.450 -2.461 5.017 1.00 85.62 208 ASP A O 1
ATOM 1540 N N . LEU A 1 209 ? 6.818 -0.319 5.090 1.00 78.88 209 LEU A N 1
ATOM 1541 C CA . LEU A 1 209 ? 8.110 0.190 4.623 1.00 78.88 209 LEU A CA 1
ATOM 1542 C C . LEU A 1 209 ? 9.236 -0.059 5.639 1.00 78.88 209 LEU A C 1
ATOM 1544 O O . LEU A 1 209 ? 10.409 -0.186 5.251 1.00 78.88 209 LEU A O 1
ATOM 1548 N N . ASP A 1 210 ? 8.880 -0.153 6.920 1.00 73.88 210 ASP A N 1
ATOM 1549 C CA . ASP A 1 210 ? 9.796 -0.321 8.043 1.00 73.88 210 ASP A CA 1
ATOM 1550 C C . ASP A 1 210 ? 9.912 -1.770 8.529 1.00 73.88 210 ASP A C 1
ATOM 1552 O O . ASP A 1 210 ? 10.763 -2.040 9.382 1.00 73.88 210 ASP A O 1
ATOM 1556 N N . GLU A 1 211 ? 9.191 -2.711 7.908 1.00 74.69 211 GLU A N 1
ATOM 1557 C CA . GLU A 1 211 ? 9.172 -4.154 8.200 1.00 74.69 211 GLU A CA 1
ATOM 1558 C C . GLU A 1 211 ? 9.014 -4.433 9.710 1.00 74.69 211 GLU A C 1
ATOM 1560 O O . GLU A 1 211 ? 9.751 -5.242 10.296 1.00 74.69 211 GLU A O 1
ATOM 1565 N N . ASP A 1 212 ? 8.158 -3.660 10.374 1.00 79.69 212 ASP A N 1
ATOM 1566 C CA . ASP A 1 212 ? 7.852 -3.766 11.801 1.00 79.69 212 ASP A CA 1
ATOM 1567 C C . ASP A 1 212 ? 6.376 -4.069 12.091 1.00 79.69 212 ASP A C 1
ATOM 1569 O O . ASP A 1 212 ? 5.988 -4.090 13.260 1.00 79.69 212 ASP A O 1
ATOM 1573 N N . ALA A 1 213 ? 5.605 -4.386 11.049 1.00 83.62 213 ALA A N 1
ATOM 1574 C CA . ALA A 1 213 ? 4.174 -4.650 11.071 1.00 83.62 213 ALA A CA 1
ATOM 1575 C C . ALA A 1 213 ? 3.321 -3.464 11.549 1.00 83.62 213 ALA A C 1
ATOM 1577 O O . ALA A 1 213 ? 2.189 -3.647 12.004 1.00 83.62 213 ALA A O 1
ATOM 1578 N N . VAL A 1 214 ? 3.844 -2.236 11.443 1.00 85.75 214 VAL A N 1
ATOM 1579 C CA . VAL A 1 214 ? 3.128 -1.014 11.816 1.00 85.75 214 VAL A CA 1
ATOM 1580 C C . VAL A 1 214 ? 2.841 -0.179 10.574 1.00 85.75 214 VAL A C 1
ATOM 1582 O O . VAL A 1 214 ? 3.731 0.383 9.943 1.00 85.75 214 VAL A O 1
ATOM 1585 N N . VAL A 1 215 ? 1.556 -0.041 10.252 1.00 89.44 215 VAL A N 1
ATOM 1586 C CA . VAL A 1 215 ? 1.089 0.707 9.076 1.00 89.44 215 VAL A CA 1
ATOM 1587 C C . VAL A 1 215 ? 0.232 1.906 9.474 1.00 89.44 215 VAL A C 1
ATOM 1589 O O . VAL A 1 215 ? -0.547 1.841 10.430 1.00 89.44 215 VAL A O 1
ATOM 1592 N N . ASP A 1 216 ? 0.384 3.010 8.739 1.00 91.00 216 ASP A N 1
ATOM 1593 C CA . ASP A 1 216 ? -0.435 4.216 8.897 1.00 91.00 216 ASP A CA 1
ATOM 1594 C C . ASP A 1 216 ? -1.795 4.078 8.186 1.00 91.00 216 ASP A C 1
ATOM 1596 O O . ASP A 1 216 ? -1.914 3.453 7.132 1.00 91.00 216 ASP A O 1
ATOM 1600 N N . HIS A 1 217 ? -2.821 4.734 8.732 1.00 94.06 217 HIS A N 1
ATOM 1601 C CA . HIS A 1 217 ? -4.196 4.713 8.211 1.00 94.06 217 HIS A CA 1
ATOM 1602 C C . HIS A 1 217 ? -4.360 5.140 6.744 1.00 94.06 217 HIS A C 1
ATOM 1604 O O . HIS A 1 217 ? -5.242 4.646 6.048 1.00 94.06 217 HIS A O 1
ATOM 1610 N N . ASP A 1 218 ? -3.555 6.076 6.258 1.00 89.94 218 ASP A N 1
ATOM 1611 C CA . ASP A 1 218 ? -3.619 6.608 4.893 1.00 89.94 218 ASP A CA 1
ATOM 1612 C C . ASP A 1 218 ? -2.890 5.721 3.870 1.00 89.94 218 ASP A C 1
ATOM 1614 O O . ASP A 1 218 ? -3.027 5.943 2.670 1.00 89.94 218 ASP A O 1
ATOM 1618 N N . ALA A 1 219 ? -2.170 4.690 4.327 1.00 90.19 219 ALA A N 1
ATOM 1619 C CA . ALA A 1 219 ? -1.561 3.670 3.475 1.00 90.19 219 ALA A CA 1
ATOM 1620 C C . ALA A 1 219 ? -2.464 2.437 3.269 1.00 90.19 219 ALA A C 1
ATOM 1622 O O . ALA A 1 219 ? -2.159 1.585 2.432 1.00 90.19 219 ALA A O 1
ATOM 1623 N N . VAL A 1 220 ? -3.563 2.316 4.026 1.00 95.56 220 VAL A N 1
ATOM 1624 C CA . VAL A 1 220 ? -4.455 1.151 3.965 1.00 95.56 220 VAL A CA 1
ATOM 1625 C C . VAL A 1 220 ? -5.316 1.198 2.708 1.00 95.56 220 VAL A C 1
ATOM 1627 O O . VAL A 1 220 ? -6.199 2.042 2.556 1.00 95.56 220 VAL A O 1
ATOM 1630 N N . THR A 1 221 ? -5.102 0.219 1.836 1.00 96.06 221 THR A N 1
ATOM 1631 C CA . THR A 1 221 ? -5.958 -0.074 0.688 1.00 96.06 221 THR A CA 1
ATOM 1632 C C . THR A 1 221 ? -6.957 -1.161 1.065 1.00 96.06 221 THR A C 1
ATOM 1634 O O . THR A 1 221 ? -6.615 -2.127 1.747 1.00 96.06 221 THR A O 1
ATOM 1637 N N . ARG A 1 222 ? -8.202 -1.027 0.599 1.00 96.19 222 ARG A N 1
ATOM 1638 C CA . ARG A 1 222 ? -9.248 -2.044 0.761 1.00 96.19 222 ARG A CA 1
ATOM 1639 C C . ARG A 1 222 ? -9.842 -2.429 -0.582 1.00 96.19 222 ARG A C 1
ATOM 1641 O O . ARG A 1 222 ? -10.011 -1.578 -1.452 1.00 96.19 222 ARG A O 1
ATOM 1648 N N . THR A 1 223 ? -10.222 -3.689 -0.711 1.00 97.56 223 THR A N 1
ATOM 1649 C CA . THR A 1 223 ? -10.987 -4.184 -1.851 1.00 97.56 223 THR A CA 1
ATOM 1650 C C . THR A 1 223 ? -11.988 -5.237 -1.391 1.00 97.56 223 THR A C 1
ATOM 1652 O O . THR A 1 223 ? -11.720 -6.011 -0.469 1.00 97.56 223 THR A O 1
ATOM 1655 N N . GLU A 1 224 ? -13.172 -5.237 -1.998 1.00 97.38 224 GLU A N 1
ATOM 1656 C CA . GLU A 1 224 ? -14.162 -6.292 -1.783 1.00 97.38 224 GLU A CA 1
ATOM 1657 C C . GLU A 1 224 ? -13.606 -7.619 -2.301 1.00 97.38 224 GLU A C 1
ATOM 1659 O O . GLU A 1 224 ? -12.838 -7.642 -3.260 1.00 97.38 224 GLU A O 1
ATOM 1664 N N . LEU A 1 225 ? -14.009 -8.734 -1.706 1.00 95.94 225 LEU A N 1
ATOM 1665 C CA . LEU A 1 225 ? -13.686 -10.062 -2.217 1.00 95.94 225 LEU A CA 1
ATOM 1666 C C . LEU A 1 225 ? -14.900 -10.971 -2.214 1.00 95.94 225 LEU A C 1
ATOM 1668 O O . LEU A 1 225 ? -15.838 -10.784 -1.437 1.00 95.94 225 LEU A O 1
ATOM 1672 N N . VAL A 1 226 ? -14.828 -11.981 -3.073 1.00 95.62 226 VAL A N 1
ATOM 1673 C CA . VAL A 1 226 ? -15.747 -13.111 -3.113 1.00 95.62 226 VAL A CA 1
ATOM 1674 C C . VAL A 1 226 ? -14.981 -14.363 -2.711 1.00 95.62 226 VAL A C 1
ATOM 1676 O O . VAL A 1 226 ? -13.889 -14.613 -3.225 1.00 95.62 226 VAL A O 1
ATOM 1679 N N . ALA A 1 227 ? -15.549 -15.134 -1.791 1.00 92.00 227 ALA A N 1
ATOM 1680 C CA . ALA A 1 227 ? -15.043 -16.436 -1.389 1.00 92.00 227 ALA A CA 1
ATOM 1681 C C . ALA A 1 227 ? -15.798 -17.556 -2.124 1.00 92.00 227 ALA A C 1
ATOM 1683 O O . ALA A 1 227 ? -17.018 -17.500 -2.272 1.00 92.00 227 ALA A O 1
ATOM 1684 N N . ASP A 1 228 ? -15.067 -18.580 -2.558 1.00 90.38 228 ASP A N 1
ATOM 1685 C CA . ASP A 1 228 ? -15.593 -19.829 -3.113 1.00 90.38 228 ASP A CA 1
ATOM 1686 C C . ASP A 1 228 ? -14.897 -21.004 -2.414 1.00 90.38 228 ASP A C 1
ATOM 1688 O O . ASP A 1 228 ? -13.743 -21.347 -2.701 1.00 90.38 228 ASP A O 1
ATOM 1692 N N . GLY A 1 229 ? -15.582 -21.574 -1.419 1.00 88.00 229 GLY A N 1
ATOM 1693 C CA . GLY A 1 229 ? -15.011 -22.576 -0.522 1.00 88.00 229 GLY A CA 1
ATOM 1694 C C . GLY A 1 229 ? -13.790 -22.038 0.228 1.00 88.00 229 GLY A C 1
ATOM 1695 O O . GLY A 1 229 ? -13.875 -21.022 0.910 1.00 88.00 229 GLY A O 1
ATOM 1696 N N . ASP A 1 230 ? -12.654 -22.718 0.069 1.00 89.44 230 ASP A N 1
ATOM 1697 C CA . ASP A 1 230 ? -11.375 -22.356 0.696 1.00 89.44 230 ASP A CA 1
ATOM 1698 C C . ASP A 1 230 ? -10.554 -21.386 -0.170 1.00 89.44 230 ASP A C 1
ATOM 1700 O O . ASP A 1 230 ? -9.347 -21.265 0.007 1.00 89.44 230 ASP A O 1
ATOM 1704 N N . THR A 1 231 ? -11.164 -20.727 -1.157 1.00 93.06 231 THR A N 1
ATOM 1705 C CA . THR A 1 231 ? -10.477 -19.778 -2.044 1.00 93.06 231 THR A CA 1
ATOM 1706 C C . THR A 1 231 ? -11.172 -18.432 -2.073 1.00 93.06 231 THR A C 1
ATOM 1708 O O . THR A 1 231 ? -12.359 -18.330 -1.771 1.00 93.06 231 THR A O 1
ATOM 1711 N N . PHE A 1 232 ? -10.436 -17.386 -2.438 1.00 94.56 232 PHE A N 1
ATOM 1712 C CA . PHE A 1 232 ? -10.994 -16.055 -2.629 1.00 94.56 232 PHE A CA 1
ATOM 1713 C C . PHE A 1 232 ? -10.492 -15.397 -3.909 1.00 94.56 232 PHE A C 1
ATOM 1715 O O . PHE A 1 232 ? -9.437 -15.734 -4.450 1.00 94.56 232 PHE A O 1
ATOM 1722 N N . THR A 1 233 ? -11.253 -14.419 -4.384 1.00 97.19 233 THR A N 1
ATOM 1723 C CA . THR A 1 233 ? -10.852 -13.492 -5.442 1.00 97.19 233 THR A CA 1
ATOM 1724 C C . THR A 1 233 ? -11.368 -12.100 -5.101 1.00 97.19 233 THR A C 1
ATOM 1726 O O . THR A 1 233 ? -12.540 -11.936 -4.764 1.00 97.19 233 THR A O 1
ATOM 1729 N N . SER A 1 234 ? -10.500 -11.094 -5.156 1.00 97.88 234 SER A N 1
ATOM 1730 C CA . SER A 1 234 ? -10.871 -9.706 -4.904 1.00 97.88 234 SER A CA 1
ATOM 1731 C C . SER A 1 234 ? -11.493 -9.042 -6.129 1.00 97.88 234 SER A C 1
ATOM 1733 O O . SER A 1 234 ? -11.290 -9.450 -7.271 1.00 97.88 234 SER A O 1
ATOM 1735 N N . SER A 1 235 ? -12.195 -7.941 -5.898 1.00 98.06 235 SER A N 1
ATOM 1736 C CA . SER A 1 235 ? -12.429 -6.940 -6.928 1.00 98.06 235 SER A CA 1
ATOM 1737 C C . SER A 1 235 ? -11.107 -6.286 -7.326 1.00 98.06 235 SER A C 1
ATOM 1739 O O . SER A 1 235 ? -10.151 -6.239 -6.540 1.00 98.06 235 SER A O 1
ATOM 1741 N N . ALA A 1 236 ? -11.066 -5.781 -8.557 1.00 97.75 236 ALA A N 1
ATOM 1742 C CA . ALA A 1 236 ? -9.926 -5.045 -9.076 1.00 97.75 236 ALA A CA 1
ATOM 1743 C C . ALA A 1 236 ? -9.683 -3.776 -8.244 1.00 97.75 236 ALA A C 1
ATOM 1745 O O . ALA A 1 236 ? -10.618 -3.022 -7.961 1.00 97.75 236 ALA A O 1
ATOM 1746 N N . VAL A 1 237 ? -8.431 -3.537 -7.863 1.00 97.00 237 VAL A N 1
ATOM 1747 C CA . VAL A 1 237 ? -8.016 -2.357 -7.101 1.00 97.00 237 VAL A CA 1
ATOM 1748 C C . VAL A 1 237 ? -6.787 -1.716 -7.731 1.00 97.00 237 VAL A C 1
ATOM 1750 O O . VAL A 1 237 ? -5.955 -2.384 -8.337 1.00 97.00 237 VAL A O 1
ATOM 1753 N N . THR A 1 238 ? -6.684 -0.398 -7.605 1.00 94.44 238 THR A N 1
ATOM 1754 C CA . THR A 1 238 ? -5.469 0.341 -7.952 1.00 94.44 238 THR A CA 1
ATOM 1755 C C . THR A 1 238 ? -4.735 0.681 -6.667 1.00 94.44 238 THR A C 1
ATOM 1757 O O . THR A 1 238 ? -5.366 1.178 -5.733 1.00 94.44 238 THR A O 1
ATOM 1760 N N . PHE A 1 239 ? -3.432 0.423 -6.610 1.00 88.75 239 PHE A N 1
ATOM 1761 C CA . PHE A 1 239 ? -2.604 0.866 -5.493 1.00 88.75 239 PHE A CA 1
ATOM 1762 C C . PHE A 1 239 ? -1.186 1.205 -5.952 1.00 88.75 239 PHE A C 1
ATOM 1764 O O . PHE A 1 239 ? -0.662 0.621 -6.901 1.00 88.75 239 PHE A O 1
ATOM 1771 N N . ASP A 1 240 ? -0.576 2.162 -5.260 1.00 89.06 240 ASP A N 1
ATOM 1772 C CA . ASP A 1 240 ? 0.718 2.727 -5.628 1.00 89.06 240 ASP A CA 1
ATOM 1773 C C . ASP A 1 240 ? 1.831 2.092 -4.809 1.00 89.06 240 ASP A C 1
ATOM 1775 O O . ASP A 1 240 ? 1.738 2.032 -3.586 1.00 89.06 240 ASP A O 1
ATOM 1779 N N . ILE A 1 241 ? 2.905 1.652 -5.459 1.00 85.31 241 ILE A N 1
ATOM 1780 C CA . ILE A 1 241 ? 4.089 1.106 -4.795 1.00 85.31 241 ILE A CA 1
ATOM 1781 C C . ILE A 1 241 ? 5.125 2.216 -4.645 1.00 85.31 241 ILE A C 1
ATOM 1783 O O . ILE A 1 241 ? 5.689 2.644 -5.653 1.00 85.31 241 ILE A O 1
ATOM 1787 N N . PRO A 1 242 ? 5.444 2.673 -3.425 1.00 82.75 242 PRO A N 1
ATOM 1788 C CA . PRO A 1 242 ? 6.502 3.654 -3.236 1.00 82.75 242 PRO A CA 1
ATOM 1789 C C . PRO A 1 242 ? 7.864 3.013 -3.535 1.00 82.75 242 PRO A C 1
ATOM 1791 O O . PRO A 1 242 ? 8.303 2.101 -2.834 1.00 82.75 242 PRO A O 1
ATOM 1794 N N . VAL A 1 243 ? 8.555 3.508 -4.563 1.00 78.62 243 VAL A N 1
ATOM 1795 C CA . VAL A 1 243 ? 9.873 2.992 -4.973 1.00 78.62 243 VAL A CA 1
ATOM 1796 C C . VAL A 1 243 ? 11.020 3.876 -4.492 1.00 78.62 243 VAL A C 1
ATOM 1798 O O . VAL A 1 243 ? 12.130 3.382 -4.288 1.00 78.62 243 VAL A O 1
ATOM 1801 N N . ALA A 1 244 ? 10.774 5.175 -4.285 1.00 68.81 244 ALA A N 1
ATOM 1802 C CA . ALA A 1 244 ? 11.768 6.118 -3.778 1.00 68.81 244 ALA A CA 1
ATOM 1803 C C . ALA A 1 244 ? 11.159 7.456 -3.326 1.00 68.81 244 ALA A C 1
ATOM 1805 O O . ALA A 1 244 ? 9.958 7.678 -3.431 1.00 68.81 244 ALA A O 1
ATOM 1806 N N . LEU A 1 245 ? 12.020 8.372 -2.872 1.00 63.53 245 LEU A N 1
ATOM 1807 C CA . LEU A 1 245 ? 11.709 9.796 -2.753 1.00 63.53 245 LEU A CA 1
ATOM 1808 C C . LEU A 1 245 ? 12.554 10.582 -3.767 1.00 63.53 245 LEU A C 1
ATOM 1810 O O . LEU A 1 245 ? 13.754 10.339 -3.918 1.00 63.53 245 LEU A O 1
ATOM 1814 N N . ALA A 1 246 ? 11.922 11.521 -4.461 1.00 60.84 246 ALA A N 1
ATOM 1815 C CA . ALA A 1 246 ? 12.568 12.469 -5.352 1.00 60.84 246 ALA A CA 1
ATOM 1816 C C . ALA A 1 246 ? 13.321 13.552 -4.563 1.00 60.84 246 ALA A C 1
ATOM 1818 O O . ALA A 1 246 ? 13.115 13.758 -3.363 1.00 60.84 246 ALA A O 1
ATOM 1819 N N . SER A 1 247 ? 14.163 14.314 -5.268 1.00 53.78 247 SER A N 1
ATOM 1820 C CA . SER A 1 247 ? 14.768 15.527 -4.706 1.00 53.78 247 SER A CA 1
ATOM 1821 C C . SER A 1 247 ? 13.668 16.500 -4.261 1.00 53.78 247 SER A C 1
ATOM 1823 O O . SER A 1 247 ? 12.879 16.953 -5.086 1.00 53.78 247 SER A O 1
ATOM 1825 N N . GLY A 1 248 ? 13.615 16.816 -2.964 1.00 51.78 248 GLY A N 1
ATOM 1826 C CA . GLY A 1 248 ? 12.545 17.623 -2.360 1.00 51.78 248 GLY A CA 1
ATOM 1827 C C . GLY A 1 248 ? 11.485 16.822 -1.596 1.00 51.78 248 GLY A C 1
ATOM 1828 O O . GLY A 1 248 ? 10.531 17.420 -1.108 1.00 51.78 248 GLY A O 1
ATOM 1829 N N . GLY A 1 249 ? 11.651 15.501 -1.468 1.00 55.81 249 GLY A N 1
ATOM 1830 C CA . GLY A 1 249 ? 10.834 14.653 -0.594 1.00 55.81 249 GLY A CA 1
ATOM 1831 C C . GLY A 1 249 ? 9.514 14.175 -1.201 1.00 55.81 249 GLY A C 1
ATOM 1832 O O . GLY A 1 249 ? 8.753 13.497 -0.519 1.00 55.81 249 GLY A O 1
ATOM 1833 N N . ALA A 1 250 ? 9.234 14.492 -2.470 1.00 59.06 250 ALA A N 1
ATOM 1834 C CA . ALA A 1 250 ? 8.058 13.964 -3.155 1.00 59.06 250 ALA A CA 1
ATOM 1835 C C . ALA A 1 250 ? 8.216 12.450 -3.387 1.00 59.06 250 ALA A C 1
ATOM 1837 O O . ALA A 1 250 ? 9.274 12.031 -3.865 1.00 59.06 250 ALA A O 1
ATOM 1838 N N . PRO A 1 251 ? 7.212 11.619 -3.069 1.00 68.50 251 PRO A N 1
ATOM 1839 C CA . PRO A 1 251 ? 7.298 10.191 -3.321 1.00 68.50 251 PRO A CA 1
ATOM 1840 C C . PRO A 1 251 ? 7.317 9.902 -4.821 1.00 68.50 251 PRO A C 1
ATOM 1842 O O . PRO A 1 251 ? 6.543 10.468 -5.587 1.00 68.50 251 PRO A O 1
ATOM 1845 N N . VAL A 1 252 ? 8.215 9.007 -5.220 1.00 76.56 252 VAL A N 1
ATOM 1846 C CA . VAL A 1 252 ? 8.176 8.335 -6.516 1.00 76.56 252 VAL A CA 1
ATOM 1847 C C . VAL A 1 252 ? 7.492 7.005 -6.272 1.00 76.56 252 VAL A C 1
ATOM 1849 O O . VAL A 1 252 ? 7.985 6.189 -5.483 1.00 76.56 252 VAL A O 1
ATOM 1852 N N . ALA A 1 253 ? 6.365 6.795 -6.933 1.00 86.62 253 ALA A N 1
ATOM 1853 C CA . ALA A 1 253 ? 5.603 5.570 -6.827 1.00 86.62 253 ALA A CA 1
ATOM 1854 C C . ALA A 1 253 ? 5.340 4.981 -8.210 1.00 86.62 253 ALA A C 1
ATOM 1856 O O . ALA A 1 253 ? 5.391 5.691 -9.208 1.00 86.62 253 ALA A O 1
ATOM 1857 N N . VAL A 1 254 ? 5.096 3.677 -8.239 1.00 89.06 254 VAL A N 1
ATOM 1858 C CA . VAL A 1 254 ? 4.675 2.937 -9.425 1.00 89.06 254 VAL A CA 1
ATOM 1859 C C . VAL A 1 254 ? 3.253 2.461 -9.191 1.00 89.06 254 VAL A C 1
ATOM 1861 O O . VAL A 1 254 ? 3.022 1.663 -8.280 1.00 89.06 254 VAL A O 1
ATOM 1864 N N . THR A 1 255 ? 2.304 2.937 -9.989 1.00 94.06 255 THR A N 1
ATOM 1865 C CA . THR A 1 255 ? 0.911 2.517 -9.889 1.00 94.06 255 THR A CA 1
ATOM 1866 C C . THR A 1 255 ? 0.736 1.126 -10.490 1.00 94.06 255 THR A C 1
ATOM 1868 O O . THR A 1 255 ? 1.099 0.856 -11.641 1.00 94.06 255 THR A O 1
ATOM 1871 N N . LEU A 1 256 ? 0.120 0.238 -9.708 1.00 95.25 256 LEU A N 1
ATOM 1872 C CA . LEU A 1 256 ? -0.477 -0.987 -10.216 1.00 95.25 256 LEU A CA 1
ATOM 1873 C C . LEU A 1 256 ? -1.975 -0.770 -10.426 1.00 95.25 256 LEU A C 1
ATOM 1875 O O . LEU A 1 256 ? -2.691 -0.442 -9.479 1.00 95.25 256 LEU A O 1
ATOM 1879 N N . ARG A 1 257 ? -2.456 -0.970 -11.654 1.00 96.38 257 ARG A N 1
ATOM 1880 C CA . ARG A 1 257 ? -3.872 -0.875 -12.025 1.00 96.38 257 ARG A CA 1
ATOM 1881 C C . ARG A 1 257 ? -4.543 -2.233 -12.098 1.00 96.38 257 ARG A C 1
ATOM 1883 O O . ARG A 1 257 ? -3.919 -3.245 -12.422 1.00 96.38 257 ARG A O 1
ATOM 1890 N N . ASP A 1 258 ? -5.849 -2.191 -11.847 1.00 97.25 258 ASP A N 1
ATOM 1891 C CA . ASP A 1 258 ? -6.780 -3.308 -11.987 1.00 97.25 258 ASP A CA 1
ATOM 1892 C C . ASP A 1 258 ? -6.280 -4.604 -11.332 1.00 97.25 258 ASP A C 1
ATOM 1894 O O . ASP A 1 258 ? -6.487 -5.702 -11.847 1.00 97.25 258 ASP A O 1
ATOM 1898 N N . VAL A 1 259 ? -5.603 -4.473 -10.187 1.00 97.88 259 VAL A N 1
ATOM 1899 C CA . VAL A 1 259 ? -5.013 -5.607 -9.488 1.00 97.88 259 VAL A CA 1
ATOM 1900 C C . VAL A 1 259 ? -6.112 -6.435 -8.855 1.00 97.88 259 VAL A C 1
ATOM 1902 O O . VAL A 1 259 ? -6.867 -5.958 -8.008 1.00 97.88 259 VAL A O 1
ATOM 1905 N N . VAL A 1 260 ? -6.180 -7.694 -9.256 1.00 98.31 260 VAL A N 1
ATOM 1906 C CA . VAL A 1 260 ? -7.024 -8.719 -8.660 1.00 98.31 260 VAL A CA 1
ATOM 1907 C C . VAL A 1 260 ? -6.137 -9.627 -7.828 1.00 98.31 260 VAL A C 1
ATOM 1909 O O . VAL A 1 260 ? -5.199 -10.228 -8.356 1.00 98.31 260 VAL A O 1
ATOM 1912 N N . PHE A 1 261 ? -6.455 -9.732 -6.543 1.00 97.75 261 PHE A N 1
ATOM 1913 C CA . PHE A 1 261 ? -5.833 -10.666 -5.619 1.00 97.75 261 PHE A CA 1
ATOM 1914 C C . PHE A 1 261 ? -6.647 -11.951 -5.549 1.00 97.75 261 PHE A C 1
ATOM 1916 O O . PHE A 1 261 ? -7.876 -11.921 -5.515 1.00 97.75 261 PHE A O 1
ATOM 1923 N N . SER A 1 262 ? -5.970 -13.085 -5.479 1.00 96.94 262 SER A N 1
ATOM 1924 C CA . SER A 1 262 ? -6.592 -14.389 -5.291 1.00 96.94 262 SER A CA 1
ATOM 1925 C C . SER A 1 262 ? -5.723 -15.260 -4.409 1.00 96.94 262 SER A C 1
ATOM 1927 O O . SER A 1 262 ? -4.513 -15.085 -4.352 1.00 96.94 262 SER A O 1
ATOM 1929 N N . GLY A 1 263 ? -6.312 -16.232 -3.740 1.00 94.75 263 GLY A N 1
ATOM 1930 C CA . GLY A 1 263 ? -5.544 -17.157 -2.921 1.00 94.75 263 GLY A CA 1
ATOM 1931 C C . GLY A 1 263 ? -6.448 -18.157 -2.237 1.00 94.75 263 GLY A C 1
ATOM 1932 O O . GLY A 1 263 ? -7.665 -18.153 -2.442 1.00 94.75 263 GLY A O 1
ATOM 1933 N N . ALA A 1 264 ? -5.845 -19.006 -1.417 1.00 91.94 264 ALA A N 1
ATOM 1934 C CA . ALA A 1 264 ? -6.588 -19.884 -0.533 1.00 91.94 264 ALA A CA 1
ATOM 1935 C C . ALA A 1 264 ? -6.684 -19.286 0.879 1.00 91.94 264 ALA A C 1
ATOM 1937 O O . ALA A 1 264 ? -5.806 -18.549 1.328 1.00 91.94 264 ALA A O 1
ATOM 1938 N N . VAL A 1 265 ? -7.779 -19.591 1.568 1.00 85.31 265 VAL A N 1
ATOM 1939 C CA . VAL A 1 265 ? -8.023 -19.269 2.974 1.00 85.31 265 VAL A CA 1
ATOM 1940 C C . VAL A 1 265 ? -8.159 -20.595 3.706 1.00 85.31 265 VAL A C 1
ATOM 1942 O O . VAL A 1 265 ? -8.980 -21.434 3.346 1.00 85.31 265 VAL A O 1
ATOM 1945 N N . VAL A 1 266 ? -7.356 -20.796 4.743 1.00 82.31 266 VAL A N 1
ATOM 1946 C CA . VAL A 1 266 ? -7.470 -21.944 5.650 1.00 82.31 266 VAL A CA 1
ATOM 1947 C C . VAL A 1 266 ? -8.122 -21.502 6.955 1.00 82.31 266 VAL A C 1
ATOM 1949 O O . VAL A 1 266 ? -8.227 -20.308 7.234 1.00 82.31 266 VAL A O 1
ATOM 1952 N N . ALA A 1 267 ? -8.570 -22.454 7.779 1.00 70.06 267 ALA A N 1
ATOM 1953 C CA . ALA A 1 267 ? -9.197 -22.154 9.066 1.00 70.06 267 ALA A CA 1
ATOM 1954 C C . ALA A 1 267 ? -8.283 -21.270 9.943 1.00 70.06 267 ALA A C 1
ATOM 1956 O O . ALA A 1 267 ? -7.370 -21.767 10.602 1.00 70.06 267 ALA A O 1
ATOM 1957 N N . GLY A 1 268 ? -8.550 -19.959 9.935 1.00 68.81 268 GLY A N 1
ATOM 1958 C CA . GLY A 1 268 ? -7.819 -18.938 10.687 1.00 68.81 268 GLY A CA 1
ATOM 1959 C C . GLY A 1 268 ? -6.794 -18.106 9.904 1.00 68.81 268 GLY A C 1
ATOM 1960 O O . GLY A 1 268 ? -6.051 -17.372 10.547 1.00 68.81 268 GLY A O 1
ATOM 1961 N N . GLY A 1 269 ? -6.705 -18.189 8.571 1.00 81.12 269 GLY A N 1
ATOM 1962 C CA . GLY A 1 269 ? -5.586 -17.556 7.864 1.00 81.12 269 GLY A CA 1
ATOM 1963 C C . GLY A 1 269 ? -5.662 -17.549 6.346 1.00 81.12 269 GLY A C 1
ATOM 1964 O O . GLY A 1 269 ? -6.434 -18.282 5.737 1.00 81.12 269 GLY A O 1
ATOM 1965 N N . PHE A 1 270 ? -4.768 -16.771 5.745 1.00 87.19 270 PHE A N 1
ATOM 1966 C CA . PHE A 1 270 ? -4.320 -17.021 4.380 1.00 87.19 270 PHE A CA 1
ATOM 1967 C C . PHE A 1 270 ? -3.614 -18.385 4.323 1.00 87.19 270 PHE A C 1
ATOM 1969 O O . PHE A 1 270 ? -2.879 -18.749 5.247 1.00 87.19 270 PHE A O 1
ATOM 1976 N N . ASP A 1 271 ? -3.839 -19.143 3.254 1.00 81.69 271 ASP A N 1
ATOM 1977 C CA . ASP A 1 271 ? -2.899 -20.189 2.857 1.00 81.69 271 ASP A CA 1
ATOM 1978 C C . ASP A 1 271 ? -1.601 -19.524 2.377 1.00 81.69 271 ASP A C 1
ATOM 1980 O O . ASP A 1 271 ? -1.599 -18.351 2.029 1.00 81.69 271 ASP A O 1
ATOM 1984 N N . THR A 1 272 ? -0.500 -20.269 2.378 1.00 84.19 272 THR A N 1
ATOM 1985 C CA . THR A 1 272 ? 0.907 -19.831 2.262 1.00 84.19 272 THR A CA 1
ATOM 1986 C C . THR A 1 272 ? 1.270 -18.755 1.221 1.00 84.19 272 THR A C 1
ATOM 1988 O O . THR A 1 272 ? 2.371 -18.202 1.313 1.00 84.19 272 THR A O 1
ATOM 1991 N N . ALA A 1 273 ? 0.404 -18.443 0.254 1.00 93.88 273 ALA A N 1
ATOM 1992 C CA . ALA A 1 273 ? 0.585 -17.321 -0.653 1.00 93.88 273 ALA A CA 1
ATOM 1993 C C . ALA A 1 273 ? -0.734 -16.657 -1.087 1.00 93.88 273 ALA A C 1
ATOM 1995 O O . ALA A 1 273 ? -1.788 -17.292 -1.171 1.00 93.88 273 ALA A O 1
ATOM 1996 N N . VAL A 1 274 ? -0.626 -15.377 -1.445 1.00 96.44 274 VAL A N 1
ATOM 1997 C CA . VAL A 1 274 ? -1.648 -14.601 -2.156 1.00 96.44 274 VAL A CA 1
ATOM 1998 C C . VAL A 1 274 ? -1.113 -14.275 -3.544 1.00 96.44 274 VAL A C 1
ATOM 2000 O O . VAL A 1 274 ? -0.062 -13.660 -3.680 1.00 96.44 274 VAL A O 1
ATOM 2003 N N . ASP A 1 275 ? -1.826 -14.674 -4.584 1.00 97.44 275 ASP A N 1
ATOM 2004 C CA . ASP A 1 275 ? -1.510 -14.331 -5.964 1.00 97.44 275 ASP A CA 1
ATOM 2005 C C . ASP A 1 275 ? -2.139 -12.988 -6.342 1.00 97.44 275 ASP A C 1
ATOM 2007 O O . ASP A 1 275 ? -3.199 -12.609 -5.841 1.00 97.44 275 ASP A O 1
ATOM 2011 N N . ALA A 1 276 ? -1.500 -12.266 -7.255 1.00 97.50 276 ALA A N 1
ATOM 2012 C CA . ALA A 1 276 ? -2.024 -11.035 -7.819 1.00 97.50 276 ALA A CA 1
ATOM 2013 C C . ALA A 1 276 ? -1.807 -10.987 -9.327 1.00 97.50 276 ALA A C 1
ATOM 2015 O O . ALA A 1 276 ? -0.770 -11.414 -9.839 1.00 97.50 276 ALA A O 1
ATOM 2016 N N . SER A 1 277 ? -2.769 -10.407 -10.033 1.00 98.00 277 SER A N 1
ATOM 2017 C CA . SER A 1 277 ? -2.655 -10.111 -11.458 1.00 98.00 277 SER A CA 1
ATOM 2018 C C . SER A 1 277 ? -3.224 -8.733 -11.762 1.00 98.00 277 SER A C 1
ATOM 2020 O O . SER A 1 277 ? -4.213 -8.340 -11.157 1.00 98.00 277 SER A O 1
ATOM 2022 N N . GLY A 1 278 ? -2.597 -7.993 -12.667 1.00 97.38 278 GLY A N 1
ATOM 2023 C CA . GLY A 1 278 ? -2.992 -6.632 -13.021 1.00 97.38 278 GLY A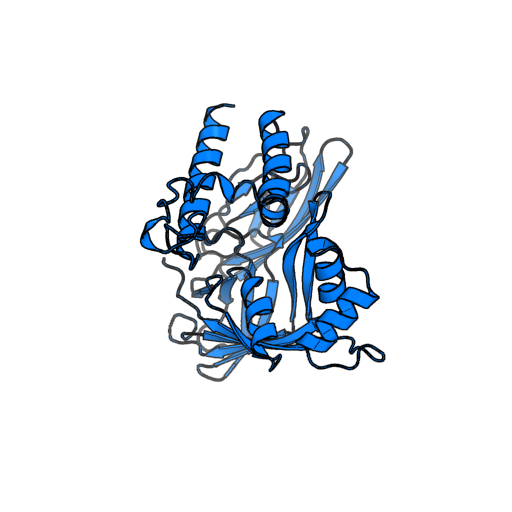 CA 1
ATOM 2024 C C . GLY A 1 278 ? -2.046 -6.042 -14.058 1.00 97.38 278 GLY A C 1
ATOM 2025 O O . GLY A 1 278 ? -1.460 -6.773 -14.864 1.00 97.38 278 GLY A O 1
ATOM 2026 N N . ALA A 1 279 ? -1.868 -4.725 -14.019 1.00 97.12 279 ALA A N 1
ATOM 2027 C CA . ALA A 1 279 ? -0.965 -4.023 -14.920 1.00 97.12 279 ALA A CA 1
ATOM 2028 C C . ALA A 1 279 ? -0.137 -2.961 -14.183 1.00 97.12 279 ALA A C 1
ATOM 2030 O O . ALA A 1 279 ? -0.637 -2.301 -13.279 1.00 97.12 279 ALA A O 1
ATOM 2031 N N . ILE A 1 280 ? 1.125 -2.794 -14.571 1.00 95.50 280 ILE A N 1
ATOM 2032 C CA . ILE A 1 280 ? 1.988 -1.697 -14.117 1.00 95.50 280 ILE A CA 1
ATOM 2033 C C . ILE A 1 280 ? 1.875 -0.550 -15.123 1.00 95.50 280 ILE A C 1
ATOM 2035 O O . ILE A 1 280 ? 2.010 -0.781 -16.327 1.00 95.50 280 ILE A O 1
ATOM 2039 N N . GLU A 1 281 ? 1.686 0.677 -14.645 1.00 96.69 281 GLU A N 1
ATOM 2040 C CA . GLU A 1 281 ? 1.728 1.876 -15.488 1.00 96.69 281 GLU A CA 1
ATOM 2041 C C . GLU A 1 281 ? 3.142 2.116 -16.034 1.00 96.69 281 GLU A C 1
ATOM 2043 O O . GLU A 1 281 ? 4.101 2.274 -15.274 1.00 96.69 281 GLU A O 1
ATOM 2048 N N . LEU A 1 282 ? 3.293 2.172 -17.364 1.00 95.44 282 LEU A N 1
ATOM 2049 C CA . LEU A 1 282 ? 4.614 2.377 -17.966 1.00 95.44 282 LEU A CA 1
ATOM 2050 C C . LEU A 1 282 ? 5.152 3.785 -17.682 1.00 95.44 282 LEU A C 1
ATOM 2052 O O . LEU A 1 282 ? 6.355 3.945 -17.476 1.00 95.44 282 LEU A O 1
ATOM 2056 N N . VAL A 1 283 ? 4.271 4.789 -17.648 1.00 95.19 283 VAL A N 1
ATOM 2057 C CA . VAL A 1 283 ? 4.653 6.183 -17.376 1.00 95.19 283 VAL A CA 1
ATOM 2058 C C . VAL A 1 283 ? 5.333 6.326 -16.013 1.00 95.19 283 VAL A C 1
ATOM 2060 O O . VAL A 1 283 ? 6.370 6.976 -15.919 1.00 95.19 283 VAL A O 1
ATOM 2063 N N . ASP A 1 284 ? 4.857 5.613 -14.992 1.00 93.62 284 ASP A N 1
ATOM 2064 C CA . ASP A 1 284 ? 5.461 5.673 -13.661 1.00 93.62 284 ASP A CA 1
ATOM 2065 C C . ASP A 1 284 ? 6.825 4.976 -13.613 1.00 93.62 284 ASP A C 1
ATOM 2067 O O . ASP A 1 284 ? 7.728 5.401 -12.891 1.00 93.62 284 ASP A O 1
ATOM 2071 N N . LEU A 1 285 ? 7.017 3.914 -14.405 1.00 91.75 285 LEU A N 1
ATOM 2072 C CA . LEU A 1 285 ? 8.329 3.279 -14.559 1.00 91.75 285 LEU A CA 1
ATOM 2073 C C . LEU A 1 285 ? 9.323 4.211 -15.260 1.00 91.75 285 LEU A C 1
ATOM 2075 O O . LEU A 1 285 ? 10.497 4.255 -14.879 1.00 91.75 285 LEU A O 1
ATOM 2079 N N . VAL A 1 286 ? 8.867 4.957 -16.270 1.00 92.25 286 VAL A N 1
ATOM 2080 C CA . VAL A 1 286 ? 9.669 5.985 -16.945 1.00 92.25 286 VAL A CA 1
ATOM 2081 C C . VAL A 1 286 ? 10.058 7.072 -15.946 1.00 92.25 286 VAL A C 1
ATOM 2083 O O . VAL A 1 286 ? 11.251 7.338 -15.785 1.00 92.25 286 VAL A O 1
ATOM 2086 N N . ASP A 1 287 ? 9.091 7.631 -15.220 1.00 88.19 287 ASP A N 1
ATOM 2087 C CA . ASP A 1 287 ? 9.321 8.668 -14.211 1.00 88.19 287 ASP A CA 1
ATOM 2088 C C . ASP A 1 287 ? 10.272 8.182 -13.112 1.00 88.19 287 ASP A C 1
ATOM 2090 O O . ASP A 1 287 ? 11.218 8.883 -12.734 1.00 88.19 287 ASP A O 1
ATOM 2094 N N . ALA A 1 288 ? 10.109 6.939 -12.653 1.00 84.81 288 ALA A N 1
ATOM 2095 C CA . ALA A 1 288 ? 11.012 6.337 -11.686 1.00 84.81 288 ALA A CA 1
ATOM 2096 C C . ALA A 1 288 ? 12.453 6.250 -12.211 1.00 84.81 288 ALA A C 1
ATOM 2098 O O . ALA A 1 288 ? 13.388 6.579 -11.478 1.00 84.81 288 ALA A O 1
ATOM 2099 N N . LEU A 1 289 ? 12.669 5.864 -13.473 1.00 84.81 289 LEU A N 1
ATOM 2100 C CA . LEU A 1 289 ? 14.011 5.832 -14.065 1.00 84.81 289 LEU A CA 1
ATOM 2101 C C . LEU A 1 289 ? 14.606 7.228 -14.270 1.00 84.81 289 LEU A C 1
ATOM 2103 O O . LEU A 1 289 ? 15.810 7.407 -14.049 1.00 84.81 289 LEU A O 1
ATOM 2107 N N . GLN A 1 290 ? 13.794 8.216 -14.646 1.00 84.31 290 GLN A N 1
ATOM 2108 C CA . GLN A 1 290 ? 14.253 9.600 -14.761 1.00 84.31 290 GLN A CA 1
ATOM 2109 C C . GLN A 1 290 ? 14.730 10.125 -13.405 1.00 84.31 290 GLN A C 1
ATOM 2111 O O . GLN A 1 290 ? 15.846 10.636 -13.287 1.00 84.31 290 GLN A O 1
ATOM 2116 N N . VAL A 1 291 ? 13.929 9.930 -12.355 1.00 78.88 291 VAL A N 1
ATOM 2117 C CA . VAL A 1 291 ? 14.253 10.427 -11.014 1.00 78.88 291 VAL A CA 1
ATOM 2118 C C . VAL A 1 291 ? 15.415 9.658 -10.384 1.00 78.88 291 VAL A C 1
ATOM 2120 O O . VAL A 1 291 ? 16.303 10.269 -9.788 1.00 78.88 291 VAL A O 1
ATOM 2123 N N . LEU A 1 292 ? 15.435 8.327 -10.500 1.00 77.56 292 LEU A N 1
ATOM 2124 C CA . LEU A 1 292 ? 16.380 7.490 -9.752 1.00 77.56 292 LEU A CA 1
ATOM 2125 C C . LEU A 1 292 ? 17.700 7.254 -10.466 1.00 77.56 292 LEU A C 1
ATOM 2127 O O . LEU A 1 292 ? 18.738 7.118 -9.816 1.00 77.56 292 LEU A O 1
ATOM 2131 N N . ALA A 1 293 ? 17.667 7.180 -11.791 1.00 80.12 293 ALA A N 1
ATOM 2132 C CA . ALA A 1 293 ? 18.835 6.862 -12.594 1.00 80.12 293 ALA A CA 1
ATOM 2133 C C . ALA A 1 293 ? 19.267 8.015 -13.512 1.00 80.12 293 ALA A C 1
ATOM 2135 O O . ALA A 1 293 ? 20.329 7.920 -14.129 1.00 80.12 293 ALA A O 1
ATOM 2136 N N . GLY A 1 294 ? 18.522 9.128 -13.541 1.00 81.94 294 GLY A N 1
ATOM 2137 C CA . GLY A 1 294 ? 18.893 10.329 -14.290 1.00 81.94 294 GLY A CA 1
ATOM 2138 C C . GLY A 1 294 ? 18.775 10.162 -15.803 1.00 81.94 294 GLY A C 1
ATOM 2139 O O . GLY A 1 294 ? 19.484 10.848 -16.540 1.00 81.94 294 GLY A O 1
ATOM 2140 N N . PHE A 1 295 ? 17.939 9.225 -16.256 1.00 81.19 295 PHE A N 1
ATOM 2141 C CA . PHE A 1 295 ? 17.581 9.114 -17.666 1.00 81.19 295 PHE A CA 1
ATOM 2142 C C . PHE A 1 295 ? 16.738 10.319 -18.101 1.00 81.19 295 PHE A C 1
ATOM 2144 O O . PHE A 1 295 ? 16.062 10.947 -17.288 1.00 81.19 295 PHE A O 1
ATOM 2151 N N . ASP A 1 296 ? 16.777 10.632 -19.390 1.00 88.69 296 ASP A N 1
ATOM 2152 C CA . ASP A 1 296 ? 15.692 11.356 -20.045 1.00 88.69 296 ASP A CA 1
ATOM 2153 C C . ASP A 1 296 ? 14.575 10.374 -20.445 1.00 88.69 296 ASP A C 1
ATOM 2155 O O . ASP A 1 296 ? 14.701 9.160 -20.272 1.00 88.69 296 ASP A O 1
ATOM 2159 N N . GLU A 1 297 ? 13.460 10.898 -20.949 1.00 90.44 297 GLU A N 1
ATOM 2160 C CA . GLU A 1 297 ? 12.299 10.095 -21.351 1.00 90.44 297 GLU A CA 1
ATOM 2161 C C . GLU A 1 297 ? 12.663 9.036 -22.403 1.00 90.44 297 GLU A C 1
ATOM 2163 O O . GLU A 1 297 ? 12.413 7.849 -22.191 1.00 90.44 297 GLU A O 1
ATOM 2168 N N . ASP A 1 298 ? 13.341 9.441 -23.482 1.00 89.38 298 ASP A N 1
ATOM 2169 C CA . ASP A 1 298 ? 13.760 8.545 -24.567 1.00 89.38 298 ASP A CA 1
ATOM 2170 C C . ASP A 1 298 ? 14.704 7.439 -24.063 1.00 89.38 298 ASP A C 1
ATOM 2172 O O . ASP A 1 298 ? 14.565 6.267 -24.425 1.00 89.38 298 ASP A O 1
ATOM 2176 N N . GLY A 1 299 ? 15.670 7.785 -23.204 1.00 89.94 299 GLY A N 1
ATOM 2177 C CA . GLY A 1 299 ? 16.604 6.831 -22.618 1.00 89.94 299 GLY A CA 1
ATOM 2178 C C . GLY A 1 299 ? 15.931 5.852 -21.655 1.00 89.94 299 GLY A C 1
ATOM 2179 O O . GLY A 1 299 ? 16.264 4.663 -21.667 1.00 89.94 299 GLY A O 1
ATOM 2180 N N . ALA A 1 300 ? 14.972 6.324 -20.854 1.00 90.50 300 ALA A N 1
ATOM 2181 C CA . ALA A 1 300 ? 14.174 5.485 -19.965 1.00 90.50 300 ALA A CA 1
ATOM 2182 C C . ALA A 1 300 ? 13.294 4.513 -20.764 1.00 90.50 300 ALA A C 1
ATOM 2184 O O . ALA A 1 300 ? 13.315 3.311 -20.492 1.00 90.50 300 ALA A O 1
ATOM 2185 N N . LEU A 1 301 ? 12.596 4.999 -21.796 1.00 92.31 301 LEU A N 1
ATOM 2186 C CA . LEU A 1 301 ? 11.785 4.171 -22.691 1.00 92.31 301 LEU A CA 1
ATOM 2187 C C . LEU A 1 301 ? 12.628 3.126 -23.419 1.00 92.31 301 LEU A C 1
ATOM 2189 O O . LEU A 1 301 ? 12.245 1.962 -23.447 1.00 92.31 301 LEU A O 1
ATOM 2193 N N . ALA A 1 302 ? 13.799 3.488 -23.948 1.00 89.12 302 ALA A N 1
ATOM 2194 C CA . ALA A 1 302 ? 14.687 2.534 -24.612 1.00 89.12 302 ALA A CA 1
ATOM 2195 C C . ALA A 1 302 ? 15.195 1.439 -23.655 1.00 89.12 302 ALA A C 1
ATOM 2197 O O . ALA A 1 302 ? 15.284 0.267 -24.034 1.00 89.12 302 ALA A O 1
ATOM 2198 N N . ALA A 1 303 ? 15.516 1.802 -22.409 1.00 89.75 303 ALA A N 1
ATOM 2199 C CA . ALA A 1 303 ? 15.927 0.845 -21.386 1.00 89.75 303 ALA A CA 1
ATOM 2200 C C . ALA A 1 303 ? 14.778 -0.100 -20.996 1.00 89.75 303 ALA A C 1
ATOM 2202 O O . ALA A 1 303 ? 14.977 -1.316 -20.939 1.00 89.75 303 ALA A O 1
ATOM 2203 N N . LEU A 1 304 ? 13.579 0.446 -20.774 1.00 92.69 304 LEU A N 1
ATOM 2204 C CA . LEU A 1 304 ? 12.380 -0.327 -20.447 1.00 92.69 304 LEU A CA 1
ATOM 2205 C C . LEU A 1 304 ? 11.950 -1.219 -21.611 1.00 92.69 304 LEU A C 1
ATOM 2207 O O . LEU A 1 304 ? 11.638 -2.377 -21.374 1.00 92.69 304 LEU A O 1
ATOM 2211 N N . ALA A 1 305 ? 12.022 -0.744 -22.853 1.00 92.06 305 ALA A N 1
ATOM 2212 C CA . ALA A 1 305 ? 11.721 -1.526 -24.050 1.00 92.06 305 ALA A CA 1
ATOM 2213 C C . ALA A 1 305 ? 12.617 -2.764 -24.158 1.00 92.06 305 ALA A C 1
ATOM 2215 O O . ALA A 1 305 ? 12.137 -3.867 -24.415 1.00 92.06 305 ALA A O 1
ATOM 2216 N N . GLY A 1 306 ? 13.919 -2.607 -23.895 1.00 89.81 306 GLY A N 1
ATOM 2217 C CA . GLY A 1 306 ? 14.857 -3.731 -23.871 1.00 89.81 306 GLY A CA 1
ATOM 2218 C C . GLY A 1 306 ? 14.620 -4.707 -22.715 1.00 89.81 306 GLY A C 1
ATOM 2219 O O . GLY A 1 306 ? 14.899 -5.896 -22.854 1.00 89.81 306 GLY A O 1
ATOM 2220 N N . LEU A 1 307 ? 14.116 -4.217 -21.580 1.00 90.19 307 LEU A N 1
ATOM 2221 C CA . LEU A 1 307 ? 13.877 -5.012 -20.375 1.00 90.19 307 LEU A CA 1
ATOM 2222 C C . LEU A 1 307 ? 12.524 -5.743 -20.395 1.00 90.19 307 LEU A C 1
ATOM 2224 O O . LEU A 1 307 ? 12.435 -6.878 -19.935 1.00 90.19 307 LEU A O 1
ATOM 2228 N N . LEU A 1 308 ? 11.489 -5.080 -20.905 1.00 92.19 308 LEU A N 1
ATOM 2229 C CA . LEU A 1 308 ? 10.084 -5.500 -20.898 1.00 92.19 308 LEU A CA 1
ATOM 2230 C C . LEU A 1 308 ? 9.608 -5.984 -22.277 1.00 92.19 308 LEU A C 1
ATOM 2232 O O . LEU A 1 308 ? 8.459 -6.386 -22.417 1.00 92.19 308 LEU A O 1
ATOM 2236 N N . GLU A 1 309 ? 10.499 -5.974 -23.271 1.00 90.94 309 GLU A N 1
ATOM 2237 C CA . GLU A 1 309 ? 10.313 -6.554 -24.606 1.00 90.94 309 GLU A CA 1
ATOM 2238 C C . GLU A 1 309 ? 9.163 -5.920 -25.417 1.00 90.94 309 GLU A C 1
ATOM 2240 O O . GLU A 1 309 ? 8.393 -6.616 -26.080 1.00 90.94 309 GLU A O 1
ATOM 2245 N N . PHE A 1 310 ? 9.077 -4.585 -25.414 1.00 93.31 310 PHE A N 1
ATOM 2246 C CA . PHE A 1 310 ? 8.145 -3.812 -26.251 1.00 93.31 310 PHE A CA 1
ATOM 2247 C C . PHE A 1 310 ? 8.864 -2.935 -27.294 1.00 93.31 310 PHE A C 1
ATOM 2249 O O . PHE A 1 310 ? 10.084 -2.779 -27.260 1.00 93.31 310 PHE A O 1
ATOM 2256 N N . ASP A 1 311 ? 8.109 -2.373 -28.245 1.00 92.81 311 ASP A N 1
ATOM 2257 C CA . ASP A 1 311 ? 8.624 -1.447 -29.265 1.00 92.81 311 ASP A CA 1
ATOM 2258 C C . ASP A 1 311 ? 8.736 -0.015 -28.696 1.00 92.81 311 ASP A C 1
ATOM 2260 O O . ASP A 1 311 ? 7.704 0.566 -28.353 1.00 92.81 311 ASP A O 1
ATOM 2264 N N . PRO A 1 312 ? 9.939 0.582 -28.584 1.00 90.25 312 PRO A N 1
ATOM 2265 C CA . PRO A 1 312 ? 10.099 1.922 -28.017 1.00 90.25 312 PRO A CA 1
ATOM 2266 C C . PRO A 1 312 ? 9.451 3.032 -28.859 1.00 90.25 312 PRO A C 1
ATOM 2268 O O . PRO A 1 312 ? 9.155 4.088 -28.310 1.00 90.25 312 PRO A O 1
ATOM 2271 N N . ASP A 1 313 ? 9.200 2.807 -30.156 1.00 92.12 313 ASP A N 1
ATOM 2272 C CA . ASP A 1 313 ? 8.505 3.775 -31.020 1.00 92.12 313 ASP A CA 1
ATOM 2273 C C . ASP A 1 313 ? 6.969 3.686 -30.882 1.00 92.12 313 ASP A C 1
ATOM 2275 O O . ASP A 1 313 ? 6.233 4.542 -31.383 1.00 92.12 313 ASP A O 1
ATOM 2279 N N . ALA A 1 314 ? 6.474 2.645 -30.206 1.00 94.44 314 ALA A N 1
ATOM 2280 C CA . ALA A 1 314 ? 5.063 2.407 -29.921 1.00 94.44 314 ALA A CA 1
ATOM 2281 C C . ALA A 1 314 ? 4.894 1.767 -28.526 1.00 94.44 314 ALA A C 1
ATOM 2283 O O . ALA A 1 314 ? 4.430 0.623 -28.426 1.00 94.44 314 ALA A O 1
ATOM 2284 N N . PRO A 1 315 ? 5.293 2.473 -27.449 1.00 95.25 315 PRO A N 1
ATOM 2285 C CA . PRO A 1 315 ? 5.256 1.922 -26.103 1.00 95.25 315 PRO A CA 1
ATOM 2286 C C . PRO A 1 315 ? 3.808 1.638 -25.673 1.00 95.25 315 PRO A C 1
ATOM 2288 O O . PRO A 1 315 ? 2.909 2.419 -25.998 1.00 95.25 315 PRO A O 1
ATOM 2291 N N . PRO A 1 316 ? 3.551 0.530 -24.956 1.00 96.44 316 PRO A N 1
ATOM 2292 C CA . PRO A 1 316 ? 2.235 0.278 -24.390 1.00 96.44 316 PRO A CA 1
ATOM 2293 C C . PRO A 1 316 ? 1.976 1.217 -23.206 1.00 96.44 316 PRO A C 1
ATOM 2295 O O . PRO A 1 316 ? 2.905 1.596 -22.501 1.00 96.44 316 PRO A O 1
ATOM 2298 N N . ASP A 1 317 ? 0.712 1.535 -22.923 1.00 96.25 317 ASP A N 1
ATOM 2299 C CA . ASP A 1 317 ? 0.369 2.347 -21.743 1.00 96.25 317 ASP A CA 1
ATOM 2300 C C . ASP A 1 317 ? 0.706 1.613 -20.430 1.00 96.25 317 ASP A C 1
ATOM 2302 O O . ASP A 1 317 ? 1.079 2.221 -19.425 1.00 96.25 317 ASP A O 1
ATOM 2306 N N . THR A 1 318 ? 0.599 0.281 -20.447 1.00 96.81 318 THR A N 1
ATOM 2307 C CA . THR A 1 318 ? 0.827 -0.584 -19.288 1.00 96.81 318 THR A CA 1
ATOM 2308 C C . THR A 1 318 ? 1.578 -1.857 -19.659 1.00 96.81 318 THR A C 1
ATOM 2310 O O . THR A 1 318 ? 1.575 -2.288 -20.816 1.00 96.81 318 THR A O 1
ATOM 2313 N N . VAL A 1 319 ? 2.199 -2.492 -18.664 1.00 95.31 319 VAL A N 1
ATOM 2314 C CA . VAL A 1 319 ? 2.806 -3.822 -18.800 1.00 95.31 319 VAL A CA 1
ATOM 2315 C C . VAL A 1 319 ? 2.140 -4.832 -17.862 1.00 95.31 319 VAL A C 1
ATOM 2317 O O . VAL A 1 319 ? 1.780 -4.466 -16.743 1.00 95.31 319 VAL A O 1
ATOM 2320 N N . PRO A 1 320 ? 1.960 -6.100 -18.277 1.00 95.50 320 PRO A N 1
ATOM 2321 C CA . PRO A 1 320 ? 1.338 -7.111 -17.428 1.00 95.50 320 PRO A CA 1
ATOM 2322 C C . PRO A 1 320 ? 2.105 -7.332 -16.122 1.00 95.50 320 PRO A C 1
ATOM 2324 O O . PRO A 1 320 ? 3.335 -7.396 -16.108 1.00 95.50 320 PRO A O 1
ATOM 2327 N N . PHE A 1 321 ? 1.356 -7.512 -15.040 1.00 95.12 321 PHE A N 1
ATOM 2328 C CA . PHE A 1 321 ? 1.863 -7.863 -13.722 1.00 95.12 321 PHE A CA 1
ATOM 2329 C C . PHE A 1 321 ? 1.182 -9.142 -13.262 1.00 95.12 321 PHE A C 1
ATOM 2331 O O . PHE A 1 321 ? -0.044 -9.205 -13.193 1.00 95.12 321 PHE A O 1
ATOM 2338 N N . VAL A 1 322 ? 1.976 -10.162 -12.950 1.00 97.19 322 VAL A N 1
ATOM 2339 C CA . VAL A 1 322 ? 1.499 -11.397 -12.325 1.00 97.19 322 VAL A CA 1
ATOM 2340 C C . VAL A 1 322 ? 2.510 -11.785 -11.270 1.00 97.19 322 VAL A C 1
ATOM 2342 O O . VAL A 1 322 ? 3.699 -11.922 -11.572 1.00 97.19 322 VAL A O 1
ATOM 2345 N N . ALA A 1 323 ? 2.045 -11.957 -10.041 1.00 96.31 323 ALA A N 1
ATOM 2346 C CA . ALA A 1 323 ? 2.906 -12.177 -8.898 1.00 96.31 323 ALA A CA 1
ATOM 2347 C C . ALA A 1 323 ? 2.279 -13.123 -7.877 1.00 96.31 323 ALA A C 1
ATOM 2349 O O . ALA A 1 323 ? 1.064 -13.274 -7.825 1.00 96.31 323 ALA A O 1
ATOM 2350 N N . SER A 1 324 ? 3.128 -13.716 -7.045 1.00 96.88 324 SER A N 1
ATOM 2351 C CA . SER A 1 324 ? 2.738 -14.496 -5.875 1.00 96.88 324 SER A CA 1
ATOM 2352 C C . SER A 1 324 ? 3.468 -13.952 -4.651 1.00 96.88 324 SER A C 1
ATOM 2354 O O . SER A 1 324 ? 4.696 -13.818 -4.658 1.00 96.88 324 SER A O 1
ATOM 2356 N N . PHE A 1 325 ? 2.707 -13.595 -3.625 1.00 95.94 325 PHE A N 1
ATOM 2357 C CA . PHE A 1 325 ? 3.168 -13.037 -2.363 1.00 95.94 325 PHE A CA 1
ATOM 2358 C C . PHE A 1 325 ? 3.175 -14.142 -1.317 1.00 95.94 325 PHE A C 1
ATOM 2360 O O . PHE A 1 325 ? 2.116 -14.597 -0.899 1.00 95.94 325 PHE A O 1
ATOM 2367 N N . ALA A 1 326 ? 4.354 -14.567 -0.871 1.00 95.62 326 ALA A N 1
ATOM 2368 C CA . ALA A 1 326 ? 4.463 -15.469 0.266 1.00 95.62 326 ALA A CA 1
ATOM 2369 C C . ALA A 1 326 ? 3.909 -14.778 1.519 1.00 95.62 326 ALA A C 1
ATOM 2371 O O . ALA A 1 326 ? 4.332 -13.667 1.856 1.00 95.62 326 ALA A O 1
ATOM 2372 N N . THR A 1 327 ? 2.973 -15.429 2.200 1.00 93.81 327 THR A N 1
ATOM 2373 C CA . THR A 1 327 ? 2.323 -14.889 3.397 1.00 93.81 327 THR A CA 1
ATOM 2374 C C . THR A 1 327 ? 2.699 -15.694 4.629 1.00 93.81 327 THR A C 1
ATOM 2376 O O . THR A 1 327 ? 2.583 -16.920 4.646 1.00 93.81 327 THR A O 1
ATOM 2379 N N . GLU A 1 328 ? 3.087 -14.996 5.688 1.00 91.94 328 GLU A N 1
ATOM 2380 C CA . GLU A 1 328 ? 3.302 -15.563 7.016 1.00 91.94 328 GLU A CA 1
ATOM 2381 C C . GLU A 1 328 ? 2.233 -15.020 7.963 1.00 91.94 328 GLU A C 1
ATOM 2383 O O . GLU A 1 328 ? 1.960 -13.824 7.970 1.00 91.94 328 GLU A O 1
ATOM 2388 N N . ALA A 1 329 ? 1.597 -15.884 8.758 1.00 88.81 329 ALA A N 1
ATOM 2389 C CA . ALA A 1 329 ? 0.592 -15.437 9.719 1.00 88.81 329 ALA A CA 1
ATOM 2390 C C . ALA A 1 329 ? 1.208 -14.420 10.694 1.00 88.81 329 ALA A C 1
ATOM 2392 O O . ALA A 1 329 ? 2.253 -14.690 11.294 1.00 88.81 329 ALA A O 1
ATOM 2393 N N . ALA A 1 330 ? 0.556 -13.268 10.866 1.00 80.19 330 ALA A N 1
ATOM 2394 C CA . ALA A 1 330 ? 1.026 -12.264 11.811 1.00 80.19 330 ALA A CA 1
ATOM 2395 C C . ALA A 1 330 ? 0.878 -12.830 13.232 1.00 80.19 330 ALA A C 1
ATOM 2397 O O . ALA A 1 330 ? -0.217 -13.227 13.636 1.00 80.19 330 ALA A O 1
ATOM 2398 N N . GLY A 1 331 ? 1.988 -12.922 13.971 1.00 60.66 331 GLY A N 1
ATOM 2399 C CA . GLY A 1 331 ? 1.986 -13.429 15.343 1.00 60.66 331 GLY A CA 1
ATOM 2400 C C . GLY A 1 331 ? 1.025 -12.623 16.223 1.00 60.66 331 GLY A C 1
ATOM 2401 O O . GLY A 1 331 ? 1.056 -11.393 16.200 1.00 60.66 331 GLY A O 1
ATOM 2402 N N . GLY A 1 332 ? 0.155 -13.329 16.949 1.00 46.12 332 GLY A N 1
ATOM 2403 C CA . GLY A 1 332 ? -0.639 -12.770 18.049 1.00 46.12 332 GLY A CA 1
ATOM 2404 C C . GLY A 1 332 ? 0.131 -12.737 19.361 1.00 46.12 332 GLY A C 1
ATOM 2405 O O . GLY A 1 332 ? 1.135 -13.480 19.485 1.00 46.12 332 GLY A O 1
#

Foldseek 3Di:
DVVVVVVVVVLVVVLVVVVVVPDPDDLWDQPAPDPDPVRGDGPPPSDPCVCPPVQVVCQVCVLVVVQVVCVVVVHHSDPLQDKFWKPLPDAFFDKTATDHRPQPPKFWWKDWAPQGIDTPPDGIGTSHRDADKTWIWIWMDRPNDIRTDTFIGGYAQAKWKFQLQQKQWPPPVFVVLRVVVSNQAAIKIWDWADDVPDQKTKIKMFGPNSPPNMGTRHRIDMFMWGDDVQKIKTFFDKHWRFRGAFDVRHTQTKIWGRKMKMAGHDDRYTDFKIKIKTWIFVVSQLVCCCRSVVDDSLRSLVVCCVRSVHDSVDDDRITITIMMTGIDGDDD